Protein AF-A0A7D9JRB6-F1 (afdb_monomer)

Organism: Paramuricea clavata (NCBI:txid317549)

Secondary structure (DSSP, 8-state):
-HHHHHHHHHHHHHHHHHHHHHHHHHHHHHHTTT---HHHHHHHHHHHHHHHHHHHHHHHHHHHHHTTS-GGGHHHHHHHHHHHHHHHHHHHHHHHHHHHHHHHHH---------------------------------------------------PPPP---PPP---------------

pLDDT: mean 72.24, std 26.67, range [31.89, 98.62]

Structure (mmCIF, N/CA/C/O backbone):
data_AF-A0A7D9JRB6-F1
#
_entry.id   AF-A0A7D9JRB6-F1
#
loop_
_atom_site.group_PDB
_atom_site.id
_atom_site.type_symbol
_atom_site.label_atom_id
_atom_site.label_alt_id
_atom_site.label_comp_id
_atom_site.label_asym_id
_atom_site.label_entity_id
_atom_site.label_seq_id
_atom_site.pdbx_PDB_ins_code
_atom_site.Cartn_x
_atom_site.Cartn_y
_atom_site.Cartn_z
_atom_site.occupancy
_atom_site.B_iso_or_equiv
_atom_site.auth_seq_id
_atom_site.auth_comp_id
_atom_site.auth_asym_id
_atom_site.auth_atom_id
_atom_site.pdbx_PDB_model_num
ATOM 1 N N . MET A 1 1 ? -11.959 -8.918 23.106 1.00 62.53 1 MET A N 1
ATOM 2 C CA . MET A 1 1 ? -11.989 -7.985 21.954 1.00 62.53 1 MET A CA 1
ATOM 3 C C . MET A 1 1 ? -10.651 -7.276 21.785 1.00 62.53 1 MET A C 1
ATOM 5 O O . MET A 1 1 ? -10.176 -7.204 20.659 1.00 62.53 1 MET A O 1
ATOM 9 N N . THR A 1 2 ? -10.006 -6.848 22.877 1.00 77.69 2 THR A N 1
ATOM 10 C CA . THR A 1 2 ? -8.679 -6.203 22.881 1.00 77.69 2 THR A CA 1
ATOM 11 C C . THR A 1 2 ? -7.616 -6.998 22.117 1.00 77.69 2 THR A C 1
ATOM 13 O O . THR A 1 2 ? -7.030 -6.463 21.184 1.00 77.69 2 THR A O 1
ATOM 16 N N . ASP A 1 3 ? -7.475 -8.301 22.377 1.00 89.25 3 ASP A N 1
ATOM 17 C CA . ASP A 1 3 ? -6.474 -9.146 21.702 1.00 89.25 3 ASP A CA 1
ATOM 18 C C . ASP A 1 3 ? -6.659 -9.211 20.175 1.00 89.25 3 ASP A C 1
ATOM 20 O O . ASP A 1 3 ? -5.695 -9.264 19.410 1.00 89.25 3 ASP A O 1
ATOM 24 N N . GLN A 1 4 ? -7.910 -9.190 19.701 1.00 94.25 4 GLN A N 1
ATOM 25 C CA . GLN A 1 4 ? -8.213 -9.209 18.269 1.00 94.25 4 GLN A CA 1
ATOM 26 C C . GLN A 1 4 ? -7.863 -7.869 17.614 1.00 94.25 4 GLN A C 1
ATOM 28 O O . GLN A 1 4 ? -7.281 -7.856 16.526 1.00 94.25 4 GLN A O 1
ATOM 33 N N . LEU A 1 5 ? -8.200 -6.758 18.276 1.00 96.19 5 LEU A N 1
ATOM 34 C CA . LEU A 1 5 ? -7.850 -5.412 17.831 1.00 96.19 5 LEU A CA 1
ATOM 35 C C . LEU A 1 5 ? -6.327 -5.232 17.796 1.00 96.19 5 LEU A C 1
ATOM 37 O O . LEU A 1 5 ? -5.783 -4.801 16.781 1.00 96.19 5 LEU A O 1
ATOM 41 N N . GLU A 1 6 ? -5.625 -5.634 18.854 1.00 97.12 6 GLU A N 1
ATOM 42 C CA . GLU A 1 6 ? -4.164 -5.577 18.925 1.00 97.12 6 GLU A CA 1
ATOM 43 C C . GLU A 1 6 ? -3.508 -6.406 17.823 1.00 97.12 6 GLU A C 1
ATOM 45 O O . GLU A 1 6 ? -2.615 -5.916 17.127 1.00 97.12 6 GLU A O 1
ATOM 50 N N . ARG A 1 7 ? -3.994 -7.629 17.579 1.00 97.75 7 ARG A N 1
ATOM 51 C CA . ARG A 1 7 ? -3.484 -8.482 16.498 1.00 97.75 7 ARG A CA 1
ATOM 52 C C . ARG A 1 7 ? -3.688 -7.855 15.119 1.00 97.75 7 ARG A C 1
ATOM 54 O O . ARG A 1 7 ? -2.789 -7.937 14.277 1.00 97.75 7 ARG A O 1
ATOM 61 N N . LYS A 1 8 ? -4.832 -7.207 14.877 1.00 97.88 8 LYS A N 1
ATOM 62 C CA . LYS A 1 8 ? -5.095 -6.464 13.632 1.00 97.88 8 LYS A CA 1
ATOM 63 C C . LYS A 1 8 ? -4.169 -5.256 13.506 1.00 97.88 8 LYS A C 1
ATOM 65 O O . LYS A 1 8 ? -3.489 -5.136 12.488 1.00 97.88 8 LYS A O 1
ATOM 70 N N . LYS A 1 9 ? -4.034 -4.429 14.553 1.00 97.62 9 LYS A N 1
ATOM 71 C CA . LYS A 1 9 ? -3.100 -3.286 14.574 1.00 97.62 9 LYS A CA 1
ATOM 72 C C . LYS A 1 9 ? -1.657 -3.743 14.321 1.00 97.62 9 LYS A C 1
ATOM 74 O O . LYS A 1 9 ? -0.953 -3.117 13.528 1.00 97.62 9 LYS A O 1
ATOM 79 N N . ALA A 1 10 ? -1.222 -4.849 14.924 1.00 98.00 10 ALA A N 1
ATOM 80 C CA . ALA A 1 10 ? 0.106 -5.424 14.715 1.00 98.00 10 ALA A CA 1
ATOM 81 C C . ALA A 1 10 ? 0.308 -5.915 13.271 1.00 98.00 10 ALA A C 1
ATOM 83 O O . ALA A 1 10 ? 1.300 -5.566 12.630 1.00 98.00 10 ALA A O 1
ATOM 84 N N . THR A 1 11 ? -0.655 -6.663 12.727 1.00 97.94 11 THR A N 1
ATOM 85 C CA . THR A 1 11 ? -0.585 -7.176 11.347 1.00 97.94 11 THR A CA 1
ATOM 86 C C . THR A 1 11 ? -0.577 -6.033 10.335 1.00 97.94 11 THR A C 1
ATOM 88 O O . THR A 1 11 ? 0.228 -6.028 9.400 1.00 97.94 11 THR A O 1
ATOM 91 N N . ARG A 1 12 ? -1.409 -5.011 10.557 1.00 98.06 12 ARG A N 1
ATOM 92 C CA . ARG A 1 12 ? -1.401 -3.780 9.772 1.00 98.06 12 ARG A CA 1
ATOM 93 C C . ARG A 1 12 ? -0.029 -3.114 9.802 1.00 98.06 12 ARG A C 1
ATOM 95 O O . ARG A 1 12 ? 0.529 -2.856 8.742 1.00 98.06 12 ARG A O 1
ATOM 102 N N . ARG A 1 13 ? 0.551 -2.881 10.987 1.00 98.12 13 ARG A N 1
ATOM 103 C CA . ARG A 1 13 ? 1.893 -2.279 11.134 1.00 98.12 13 ARG A CA 1
ATOM 104 C C . ARG A 1 13 ? 2.959 -3.056 10.355 1.00 98.12 13 ARG A C 1
ATOM 106 O O . ARG A 1 13 ? 3.776 -2.437 9.681 1.00 98.12 13 ARG A O 1
ATOM 113 N N . GLY A 1 14 ? 2.912 -4.390 10.385 1.00 98.31 14 GLY A N 1
ATOM 114 C CA . GLY A 1 14 ? 3.803 -5.239 9.590 1.00 98.31 14 GLY A CA 1
ATOM 115 C C . GLY A 1 14 ? 3.676 -4.991 8.083 1.00 98.31 14 GLY A C 1
ATOM 116 O O . GLY A 1 14 ? 4.680 -4.771 7.408 1.00 98.31 14 GLY A O 1
ATOM 117 N N . ASN A 1 15 ? 2.449 -4.941 7.558 1.00 98.38 15 ASN A N 1
ATOM 118 C CA . ASN A 1 15 ? 2.212 -4.637 6.142 1.00 98.38 15 ASN A CA 1
ATOM 119 C C . ASN A 1 15 ? 2.637 -3.206 5.776 1.00 98.38 15 ASN A C 1
ATOM 121 O O . ASN A 1 15 ? 3.264 -3.006 4.738 1.00 98.38 15 ASN A O 1
ATOM 125 N N . ARG A 1 16 ? 2.394 -2.222 6.652 1.00 98.31 16 ARG A N 1
ATOM 126 C CA . ARG A 1 16 ? 2.875 -0.841 6.467 1.00 98.31 16 ARG A CA 1
ATOM 127 C C . ARG A 1 16 ? 4.400 -0.781 6.369 1.00 98.31 16 ARG A C 1
ATOM 129 O O . ARG A 1 16 ? 4.926 -0.094 5.502 1.00 98.31 16 ARG A O 1
ATOM 136 N N . ALA A 1 17 ? 5.117 -1.541 7.196 1.00 98.44 17 ALA A N 1
ATOM 137 C CA . ALA A 1 17 ? 6.575 -1.616 7.120 1.00 98.44 17 ALA A CA 1
ATOM 138 C C . ALA A 1 17 ? 7.063 -2.203 5.784 1.00 98.44 17 ALA A C 1
ATOM 140 O O . ALA A 1 17 ? 8.048 -1.723 5.226 1.00 98.44 17 ALA A O 1
ATOM 141 N N . VAL A 1 18 ? 6.369 -3.212 5.248 1.00 98.44 18 VAL A N 1
ATOM 142 C CA . VAL A 1 18 ? 6.666 -3.777 3.922 1.00 98.44 18 VAL A CA 1
ATOM 143 C C . VAL A 1 18 ? 6.416 -2.748 2.814 1.00 98.44 18 VAL A C 1
ATOM 145 O O . VAL A 1 18 ? 7.288 -2.546 1.974 1.00 98.44 18 VAL A O 1
ATOM 148 N N . ILE A 1 19 ? 5.287 -2.035 2.858 1.00 98.56 19 ILE A N 1
ATOM 149 C CA . ILE A 1 19 ? 4.979 -0.941 1.922 1.00 98.56 19 ILE A CA 1
ATOM 150 C C . ILE A 1 19 ? 6.071 0.131 1.942 1.00 98.56 19 ILE A C 1
ATOM 152 O O . ILE A 1 19 ? 6.507 0.578 0.883 1.00 98.56 19 ILE A O 1
ATOM 156 N N . THR A 1 20 ? 6.541 0.532 3.127 1.00 98.38 20 THR A N 1
ATOM 157 C CA . THR A 1 20 ? 7.633 1.507 3.256 1.00 98.38 20 THR A CA 1
ATOM 158 C C . THR A 1 20 ? 8.907 1.012 2.575 1.00 98.38 20 THR A C 1
ATOM 160 O O . THR A 1 20 ? 9.554 1.789 1.878 1.00 98.38 20 THR A O 1
ATOM 163 N N . LYS A 1 21 ? 9.248 -0.278 2.709 1.00 98.56 21 LYS A N 1
ATOM 164 C CA . LYS A 1 21 ? 10.410 -0.863 2.019 1.00 98.56 21 LYS A CA 1
ATOM 165 C C . LYS A 1 21 ? 10.262 -0.778 0.501 1.00 98.56 21 LYS A C 1
ATOM 167 O O . LYS A 1 21 ? 11.152 -0.242 -0.146 1.00 98.56 21 LYS A O 1
ATOM 172 N N . TYR A 1 22 ? 9.129 -1.220 -0.048 1.00 98.62 22 TYR A N 1
ATOM 173 C CA . TYR A 1 22 ? 8.870 -1.141 -1.492 1.00 98.62 22 TYR A CA 1
ATOM 174 C C . TYR A 1 22 ? 8.844 0.301 -2.005 1.00 98.62 22 TYR A C 1
ATOM 176 O O . TYR A 1 22 ? 9.350 0.588 -3.083 1.00 98.62 22 TYR A O 1
ATOM 184 N N . SER A 1 23 ? 8.298 1.223 -1.210 1.00 98.31 23 SER A N 1
ATOM 185 C CA . SER A 1 23 ? 8.258 2.648 -1.541 1.00 98.31 23 SER A CA 1
ATOM 186 C C . SER A 1 23 ? 9.655 3.257 -1.617 1.00 98.31 23 SER A C 1
ATOM 188 O O . SER A 1 23 ? 9.922 4.063 -2.503 1.00 98.31 23 SER A O 1
ATOM 190 N N . ASN A 1 24 ? 10.539 2.898 -0.684 1.00 98.06 24 ASN A N 1
ATOM 191 C CA . ASN A 1 24 ? 11.915 3.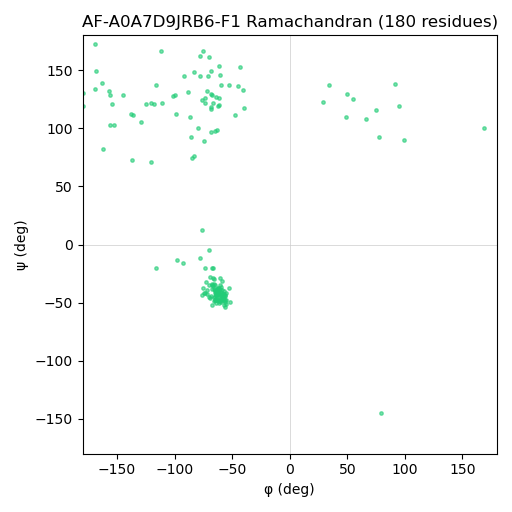387 -0.671 1.00 98.06 24 ASN A CA 1
ATOM 192 C C . ASN A 1 24 ? 12.716 2.788 -1.824 1.00 98.06 24 ASN A C 1
ATOM 194 O O . ASN A 1 24 ? 13.354 3.537 -2.552 1.00 98.06 24 ASN A O 1
ATOM 198 N N . GLU A 1 25 ? 12.588 1.481 -2.053 1.00 97.56 25 GLU A N 1
ATOM 199 C CA . GLU A 1 25 ? 13.226 0.807 -3.183 1.00 97.56 25 GLU A CA 1
ATOM 200 C C . GLU A 1 25 ? 12.807 1.446 -4.516 1.00 97.56 25 GLU A C 1
ATOM 202 O O . GLU A 1 25 ? 13.655 1.817 -5.319 1.00 97.56 25 GLU A O 1
ATOM 207 N N . ALA A 1 26 ? 11.508 1.683 -4.727 1.00 96.94 26 ALA A N 1
ATOM 208 C CA . ALA A 1 26 ? 11.027 2.349 -5.936 1.00 96.94 26 ALA A CA 1
ATOM 209 C C . ALA A 1 26 ? 11.626 3.755 -6.102 1.00 96.94 26 ALA A C 1
ATOM 211 O O . ALA A 1 26 ? 12.045 4.120 -7.197 1.00 96.94 26 ALA A O 1
ATOM 212 N N . LYS A 1 27 ? 11.700 4.543 -5.022 1.00 96.31 27 LYS A N 1
ATOM 213 C CA . LYS A 1 27 ? 12.306 5.884 -5.056 1.00 96.31 27 LYS A CA 1
ATOM 214 C C . LYS A 1 27 ? 13.800 5.839 -5.372 1.00 96.31 27 LYS A C 1
ATOM 216 O O . LYS A 1 27 ? 14.268 6.687 -6.124 1.00 96.31 27 LYS A O 1
ATOM 221 N N . GLU A 1 28 ? 14.531 4.876 -4.820 1.00 95.44 28 GLU A N 1
ATOM 222 C CA . GLU A 1 28 ? 15.957 4.673 -5.099 1.00 95.44 28 GLU A CA 1
ATOM 223 C C . GLU A 1 28 ? 16.185 4.325 -6.573 1.00 95.44 28 GLU A C 1
ATOM 225 O O . GLU A 1 28 ? 17.033 4.929 -7.223 1.00 95.44 28 GLU A O 1
ATOM 230 N N . LEU A 1 29 ? 15.374 3.423 -7.132 1.00 94.50 29 LEU A N 1
ATOM 231 C CA . LEU A 1 29 ? 15.453 3.061 -8.549 1.00 94.50 29 LEU A CA 1
ATOM 232 C C . LEU A 1 29 ? 15.107 4.242 -9.467 1.00 94.50 29 LEU A C 1
ATOM 234 O O . LEU A 1 29 ? 15.784 4.461 -10.468 1.00 94.50 29 LEU A O 1
ATOM 238 N N . LEU A 1 30 ? 14.099 5.041 -9.106 1.00 93.19 30 LEU A N 1
ATOM 239 C CA . LEU A 1 30 ? 13.710 6.244 -9.852 1.00 93.19 30 LEU A CA 1
ATOM 240 C C . LEU A 1 30 ? 14.754 7.368 -9.763 1.00 93.19 30 LEU A C 1
ATOM 242 O O . LEU A 1 30 ? 14.865 8.177 -10.685 1.00 93.19 30 LEU A O 1
ATOM 246 N N . ALA A 1 31 ? 15.535 7.428 -8.681 1.00 90.69 31 ALA A N 1
ATOM 247 C CA . ALA A 1 31 ? 16.590 8.426 -8.512 1.00 90.69 31 ALA A CA 1
ATOM 248 C C . ALA A 1 31 ? 17.758 8.237 -9.497 1.00 90.69 31 ALA A C 1
ATOM 250 O O . ALA A 1 31 ? 18.482 9.196 -9.766 1.00 90.69 31 ALA A O 1
ATOM 251 N N . ASN A 1 32 ? 17.911 7.041 -10.080 1.00 79.88 32 ASN A N 1
ATOM 252 C CA . ASN A 1 32 ? 18.980 6.720 -11.033 1.00 79.88 32 ASN A CA 1
ATOM 253 C C . ASN A 1 32 ? 18.826 7.417 -12.407 1.00 79.88 32 ASN A C 1
ATOM 255 O O . ASN A 1 32 ? 19.739 7.360 -13.231 1.00 79.88 32 ASN A O 1
ATOM 259 N N . GLY A 1 33 ? 17.731 8.150 -12.641 1.00 68.88 33 GLY A N 1
ATOM 260 C CA . GLY A 1 33 ? 17.610 9.095 -13.752 1.00 68.88 33 GLY A CA 1
ATOM 261 C C . GLY A 1 33 ? 17.309 8.462 -15.115 1.00 68.88 33 GLY A C 1
ATOM 262 O O . GLY A 1 33 ? 16.532 7.525 -15.225 1.00 68.88 33 GLY A O 1
ATOM 263 N N . GLU A 1 34 ? 17.857 9.045 -16.185 1.00 66.25 34 GLU A N 1
ATOM 264 C CA . GLU A 1 34 ? 17.429 8.815 -17.579 1.00 66.25 34 GLU A CA 1
ATOM 265 C C . GLU A 1 34 ? 17.923 7.492 -18.197 1.00 66.25 34 GLU A C 1
ATOM 267 O O . GLU A 1 34 ? 17.440 7.093 -19.253 1.00 66.25 34 GLU A O 1
ATOM 272 N N . ASN A 1 35 ? 18.864 6.792 -17.557 1.00 70.75 35 ASN A N 1
ATOM 273 C CA . ASN A 1 35 ? 19.485 5.587 -18.112 1.00 70.75 35 ASN A CA 1
ATOM 274 C C . ASN A 1 35 ? 19.249 4.383 -17.199 1.00 70.75 35 ASN A C 1
ATOM 276 O O . ASN A 1 35 ? 20.154 3.922 -16.504 1.00 70.75 35 ASN A O 1
ATOM 280 N N . ILE A 1 36 ? 17.998 3.926 -17.164 1.00 85.81 36 ILE A N 1
ATOM 281 C CA . ILE A 1 36 ? 17.608 2.765 -16.369 1.00 85.81 36 ILE A CA 1
ATOM 282 C C . ILE A 1 36 ? 17.524 1.532 -17.271 1.00 85.81 36 ILE A C 1
ATOM 284 O O . ILE A 1 36 ? 16.891 1.569 -18.328 1.00 85.81 36 ILE A O 1
ATOM 288 N N . ASP A 1 37 ? 18.195 0.453 -16.872 1.00 90.00 37 ASP A N 1
ATOM 289 C CA . ASP A 1 37 ? 18.194 -0.810 -17.606 1.00 90.00 37 ASP A CA 1
ATOM 290 C C . ASP A 1 37 ? 16.831 -1.520 -17.531 1.00 90.00 37 ASP A C 1
ATOM 292 O O . ASP A 1 37 ? 16.009 -1.248 -16.654 1.00 90.00 37 ASP A O 1
ATOM 296 N N . GLU A 1 38 ? 16.597 -2.457 -18.452 1.00 91.06 38 GLU A N 1
ATOM 297 C CA . GLU A 1 38 ? 15.321 -3.175 -18.567 1.00 91.06 38 GLU A CA 1
ATOM 298 C C . GLU A 1 38 ? 14.949 -3.951 -17.295 1.00 91.06 38 GLU A C 1
ATOM 300 O O . GLU A 1 38 ? 13.794 -3.947 -16.883 1.00 91.06 38 GLU A O 1
ATOM 305 N N . ASN A 1 39 ? 15.926 -4.542 -16.601 1.00 93.19 39 ASN A N 1
ATOM 306 C CA . ASN A 1 39 ? 15.659 -5.272 -15.363 1.00 93.19 39 ASN A CA 1
ATOM 307 C C . ASN A 1 39 ? 15.206 -4.322 -14.242 1.00 93.19 39 ASN A C 1
ATOM 309 O O . ASN A 1 39 ? 14.330 -4.665 -13.446 1.00 93.19 39 ASN A O 1
ATOM 313 N N . THR A 1 40 ? 15.731 -3.099 -14.196 1.00 93.31 40 THR A N 1
ATOM 314 C CA . THR A 1 40 ? 15.217 -2.088 -13.268 1.00 93.31 40 THR A CA 1
ATOM 315 C C . THR A 1 40 ? 13.790 -1.652 -13.618 1.00 93.31 40 THR A C 1
ATOM 317 O O . THR A 1 40 ? 12.980 -1.435 -12.714 1.00 93.31 40 THR A O 1
ATOM 320 N N . LYS A 1 41 ? 13.433 -1.568 -14.904 1.00 93.12 41 LYS A N 1
ATOM 321 C CA . LYS A 1 41 ? 12.049 -1.284 -15.327 1.00 93.12 41 LYS A CA 1
ATOM 322 C C . LYS A 1 41 ? 11.094 -2.399 -14.916 1.00 93.12 41 LYS A C 1
ATOM 324 O O . LYS A 1 41 ? 10.066 -2.126 -14.296 1.00 93.12 41 LYS A O 1
ATOM 329 N N . ASP A 1 42 ? 11.464 -3.651 -15.171 1.00 95.19 42 ASP A N 1
ATOM 330 C CA . ASP A 1 42 ? 10.704 -4.821 -14.722 1.00 95.19 42 ASP A CA 1
ATOM 331 C C . ASP A 1 42 ? 10.529 -4.811 -13.200 1.00 95.19 42 ASP A C 1
ATOM 333 O O . ASP A 1 42 ? 9.444 -5.086 -12.668 1.00 95.19 42 ASP A O 1
ATOM 337 N N . ARG A 1 43 ? 11.581 -4.413 -12.476 1.00 96.81 43 ARG A N 1
ATOM 338 C CA . ARG A 1 43 ? 11.525 -4.261 -11.026 1.00 96.81 43 ARG A CA 1
ATOM 339 C C . ARG A 1 43 ? 10.574 -3.147 -10.591 1.00 96.81 43 ARG A C 1
ATOM 341 O O . ARG A 1 43 ? 9.813 -3.358 -9.649 1.00 96.81 43 ARG A O 1
ATOM 348 N N . LEU A 1 44 ? 10.570 -1.998 -11.266 1.00 96.56 44 LEU A N 1
ATOM 349 C CA . LEU A 1 44 ? 9.644 -0.894 -10.995 1.00 96.56 44 LEU A CA 1
ATOM 350 C C . LEU A 1 44 ? 8.182 -1.288 -11.247 1.00 96.56 44 LEU A C 1
ATOM 352 O O . LEU A 1 44 ? 7.330 -0.976 -10.415 1.00 96.56 44 LEU A O 1
ATOM 356 N N . ASN A 1 45 ? 7.897 -2.019 -12.328 1.00 96.44 45 ASN A N 1
ATOM 357 C CA . ASN A 1 45 ? 6.567 -2.587 -12.585 1.00 96.44 45 ASN A CA 1
ATOM 358 C C . ASN A 1 45 ? 6.151 -3.554 -11.469 1.00 96.44 45 ASN A C 1
ATOM 360 O O . ASN A 1 45 ? 5.072 -3.428 -10.895 1.00 96.44 45 ASN A O 1
ATOM 364 N N . THR A 1 46 ? 7.053 -4.455 -11.076 1.00 98.12 46 THR A N 1
ATOM 365 C CA . THR A 1 46 ? 6.801 -5.387 -9.968 1.00 98.12 46 THR A CA 1
ATOM 366 C C . THR A 1 46 ? 6.501 -4.640 -8.663 1.00 98.12 46 THR A C 1
ATOM 368 O O . THR A 1 46 ? 5.572 -4.988 -7.937 1.00 98.12 46 THR A O 1
ATOM 371 N N . LEU A 1 47 ? 7.269 -3.592 -8.349 1.00 98.25 47 LEU A N 1
ATOM 372 C CA . LEU A 1 47 ? 7.057 -2.775 -7.153 1.00 98.25 47 LEU A CA 1
ATOM 373 C C . LEU A 1 47 ? 5.730 -2.015 -7.204 1.00 98.25 47 LEU A C 1
ATOM 375 O O . LEU A 1 47 ? 5.064 -1.910 -6.176 1.00 98.25 47 LEU A O 1
ATOM 379 N N . HIS A 1 48 ? 5.325 -1.516 -8.372 1.00 98.00 48 HIS A N 1
ATOM 380 C CA . HIS A 1 48 ? 4.029 -0.869 -8.556 1.00 98.00 48 HIS A CA 1
ATOM 381 C C . HIS A 1 48 ? 2.868 -1.799 -8.172 1.00 98.00 48 HIS A C 1
ATOM 383 O O . HIS A 1 48 ? 1.969 -1.388 -7.429 1.00 98.00 48 HIS A O 1
ATOM 389 N N . ASP A 1 49 ? 2.920 -3.053 -8.615 1.00 97.94 49 ASP A N 1
ATOM 390 C CA . ASP A 1 49 ? 1.871 -4.039 -8.350 1.00 97.94 49 ASP A CA 1
ATOM 391 C C . ASP A 1 49 ? 1.899 -4.527 -6.897 1.00 97.94 49 ASP A C 1
ATOM 393 O O . ASP A 1 49 ? 0.857 -4.596 -6.242 1.00 97.94 49 ASP A O 1
ATOM 397 N N . LEU A 1 50 ? 3.090 -4.772 -6.339 1.00 98.25 50 LEU A N 1
ATOM 398 C CA . LEU A 1 50 ? 3.253 -5.139 -4.927 1.00 98.25 50 LEU A CA 1
ATOM 399 C C . LEU A 1 50 ? 2.768 -4.035 -3.977 1.00 98.25 50 LEU A C 1
ATOM 401 O O . LEU A 1 50 ? 2.194 -4.330 -2.924 1.00 98.25 50 LEU A O 1
ATOM 405 N N . LEU A 1 51 ? 2.994 -2.765 -4.327 1.00 98.31 51 LEU A N 1
ATOM 406 C CA . LEU A 1 51 ? 2.480 -1.625 -3.570 1.00 98.31 51 LEU A CA 1
ATOM 407 C C . LEU A 1 51 ? 0.949 -1.607 -3.569 1.00 98.31 51 LEU A C 1
ATOM 409 O O . LEU A 1 51 ? 0.363 -1.379 -2.512 1.00 98.31 51 LEU A O 1
ATOM 413 N N . GLU A 1 52 ? 0.306 -1.880 -4.707 1.00 97.50 52 GLU A N 1
ATOM 414 C CA . GLU A 1 52 ? -1.155 -1.983 -4.784 1.00 97.50 52 GLU A CA 1
ATOM 415 C C . GLU A 1 52 ? -1.683 -3.153 -3.948 1.00 97.50 52 GLU A C 1
ATOM 417 O O . GLU A 1 52 ? -2.554 -2.957 -3.101 1.00 97.50 52 GLU A O 1
ATOM 422 N N . GLU A 1 53 ? -1.116 -4.351 -4.116 1.00 97.69 53 GLU A N 1
ATOM 423 C CA . GLU A 1 53 ? -1.538 -5.547 -3.379 1.00 97.69 53 GLU A CA 1
ATOM 424 C C . GLU A 1 53 ? -1.470 -5.315 -1.862 1.00 97.69 53 GLU A C 1
ATOM 426 O O . GLU A 1 53 ? -2.436 -5.558 -1.131 1.00 97.69 53 GLU A O 1
ATOM 431 N N . LYS A 1 54 ? -0.339 -4.798 -1.365 1.00 97.75 54 LYS A N 1
ATOM 432 C CA . LYS A 1 54 ? -0.176 -4.541 0.071 1.00 97.75 54 LYS A CA 1
ATOM 433 C C . LYS A 1 54 ? -1.038 -3.391 0.564 1.00 97.75 54 LYS A C 1
ATOM 435 O O . LYS A 1 54 ? -1.526 -3.470 1.693 1.00 97.75 54 LYS A O 1
ATOM 440 N N . LEU A 1 55 ? -1.258 -2.358 -0.247 1.00 98.06 55 LEU A N 1
ATOM 441 C CA . LEU A 1 55 ? -2.158 -1.267 0.113 1.00 98.06 55 LEU A CA 1
ATOM 442 C C . LEU A 1 55 ? -3.587 -1.780 0.321 1.00 98.06 55 LEU A C 1
ATOM 444 O O . LEU A 1 55 ? -4.214 -1.406 1.309 1.00 98.06 55 LEU A O 1
ATOM 448 N N . GLN A 1 56 ? -4.076 -2.683 -0.534 1.00 98.19 56 GLN A N 1
ATOM 449 C CA . GLN A 1 56 ? -5.401 -3.293 -0.367 1.00 98.19 56 GLN A CA 1
ATOM 450 C C . GLN A 1 56 ? -5.505 -4.117 0.923 1.00 98.19 56 GLN A C 1
ATOM 452 O O . GLN A 1 56 ? -6.493 -4.020 1.653 1.00 98.19 56 GLN A O 1
ATOM 457 N N . VAL A 1 57 ? -4.457 -4.874 1.268 1.00 98.12 57 VAL A N 1
ATOM 458 C CA . VAL A 1 57 ? -4.396 -5.599 2.549 1.00 98.12 57 VAL A CA 1
ATOM 459 C C . VAL A 1 57 ? -4.455 -4.637 3.739 1.00 98.12 57 VAL A C 1
ATOM 461 O O . VAL A 1 57 ? -5.159 -4.909 4.711 1.00 98.12 57 VAL A O 1
ATOM 464 N N . VAL A 1 58 ? -3.735 -3.513 3.681 1.00 98.25 58 VAL A N 1
ATOM 465 C CA . VAL A 1 58 ? -3.763 -2.504 4.749 1.00 98.25 58 VAL A CA 1
ATOM 466 C C . VAL A 1 58 ? -5.136 -1.846 4.861 1.00 98.25 58 VAL A C 1
ATOM 468 O O . VAL A 1 58 ? -5.648 -1.794 5.975 1.00 98.25 58 VAL A O 1
ATOM 471 N N . LYS A 1 59 ? -5.764 -1.454 3.744 1.00 98.25 59 LYS A N 1
ATOM 472 C CA . LYS A 1 59 ? -7.117 -0.867 3.728 1.00 98.25 59 LYS A CA 1
ATOM 473 C C . LYS A 1 59 ? -8.147 -1.776 4.389 1.00 98.25 59 LYS A C 1
ATOM 475 O O . LYS A 1 59 ? -8.915 -1.325 5.231 1.00 98.25 59 LYS A O 1
ATOM 480 N N . LYS A 1 60 ? -8.087 -3.079 4.102 1.00 98.38 60 LYS A N 1
ATOM 481 C CA . LYS A 1 60 ? -8.931 -4.068 4.780 1.00 98.38 60 LYS A CA 1
ATOM 482 C C . LYS A 1 60 ? -8.720 -4.061 6.298 1.00 98.38 60 LYS A C 1
ATOM 484 O O . LYS A 1 60 ? -9.683 -4.105 7.055 1.00 98.38 60 LYS A O 1
ATOM 489 N N . PHE A 1 61 ? -7.471 -4.015 6.766 1.00 98.38 61 PHE A N 1
ATOM 490 C CA . PHE A 1 61 ? -7.216 -3.917 8.205 1.00 98.38 61 PHE A CA 1
ATOM 491 C C . PHE A 1 61 ? -7.661 -2.580 8.795 1.00 98.38 61 PHE A C 1
ATOM 493 O O . PHE A 1 61 ? -8.098 -2.575 9.940 1.00 98.38 61 PHE A O 1
ATOM 500 N N . ASP A 1 62 ? -7.555 -1.477 8.054 1.00 98.12 62 ASP A N 1
ATOM 501 C CA . ASP A 1 62 ? -8.032 -0.166 8.495 1.00 98.12 62 ASP A CA 1
ATOM 502 C C . ASP A 1 62 ? -9.547 -0.202 8.738 1.00 98.12 62 ASP A C 1
ATOM 504 O O . ASP A 1 62 ? -9.990 0.131 9.835 1.00 98.12 62 ASP A O 1
ATOM 508 N N . GLU A 1 63 ? -10.330 -0.738 7.799 1.00 98.12 63 GLU A N 1
ATOM 509 C CA . GLU A 1 63 ? -11.777 -0.946 7.967 1.00 98.12 63 GLU A CA 1
ATOM 510 C C . GLU A 1 63 ? -12.099 -1.839 9.176 1.00 98.12 63 GLU A C 1
ATOM 512 O O . GLU A 1 63 ? -12.945 -1.507 10.007 1.00 98.12 63 GLU A O 1
ATOM 517 N N . GLU A 1 64 ? -11.396 -2.966 9.312 1.00 97.75 64 GLU A N 1
ATOM 518 C CA . GLU A 1 64 ? -11.588 -3.891 10.430 1.00 97.75 64 GLU A CA 1
ATOM 519 C C . GLU A 1 64 ? -11.197 -3.284 11.790 1.00 97.75 64 GLU A C 1
ATOM 521 O O . GLU A 1 64 ? -11.739 -3.689 12.818 1.00 97.75 64 GLU A O 1
ATOM 526 N N . ILE A 1 65 ? -10.236 -2.357 11.823 1.00 98.06 65 ILE A N 1
ATOM 527 C CA . ILE A 1 65 ? -9.819 -1.645 13.038 1.00 98.06 65 ILE A CA 1
ATOM 528 C C . ILE A 1 65 ? -10.847 -0.577 13.399 1.00 98.06 65 ILE A C 1
ATOM 530 O O . ILE A 1 65 ? -11.217 -0.500 14.568 1.00 98.06 65 ILE A O 1
ATOM 534 N N . LEU A 1 66 ? -11.354 0.181 12.423 1.00 97.88 66 LEU A N 1
ATOM 535 C CA . LEU A 1 66 ? -12.381 1.208 12.638 1.00 97.88 66 LEU A CA 1
ATOM 536 C C . LEU A 1 66 ? -13.687 0.632 13.203 1.00 97.88 66 LEU A C 1
ATOM 538 O O . LEU A 1 66 ? -14.385 1.304 13.954 1.00 97.88 66 LEU A O 1
ATOM 542 N N . GLN A 1 67 ? -14.000 -0.629 12.897 1.00 96.56 67 GLN A N 1
ATOM 543 C CA . GLN A 1 67 ? -15.153 -1.336 13.470 1.00 96.56 67 GLN A CA 1
ATOM 544 C C . GLN A 1 67 ? -14.963 -1.756 14.937 1.00 96.56 67 GLN A C 1
ATOM 546 O O . GLN A 1 67 ? -15.942 -2.065 15.614 1.00 96.56 67 GLN A O 1
ATOM 551 N N . LEU A 1 68 ? -13.719 -1.842 15.414 1.00 95.94 68 LEU A N 1
ATOM 552 C CA . LEU A 1 68 ? -13.373 -2.433 16.711 1.00 95.94 68 LEU A CA 1
ATOM 553 C C . LEU A 1 68 ? -12.765 -1.434 17.702 1.00 95.94 68 LEU A C 1
ATOM 555 O O . LEU A 1 68 ? -12.725 -1.735 18.896 1.00 95.94 68 LEU A O 1
ATOM 559 N N . CYS A 1 69 ? -12.234 -0.304 17.232 1.00 96.00 69 CYS A N 1
ATOM 560 C CA . CYS A 1 69 ? -11.608 0.695 18.090 1.00 96.00 69 CYS A CA 1
ATOM 561 C C . CYS A 1 69 ? -12.642 1.557 18.828 1.00 96.00 69 CYS A C 1
ATOM 563 O O . CYS A 1 69 ? -13.825 1.606 18.490 1.00 96.00 69 CYS A O 1
ATOM 565 N N . GLU A 1 70 ? -12.189 2.228 19.886 1.00 96.75 70 GLU A N 1
ATOM 566 C CA . GLU A 1 70 ? -13.026 3.174 20.618 1.00 96.75 70 GLU A CA 1
ATOM 567 C C . GLU A 1 70 ? -13.316 4.411 19.761 1.00 96.75 70 GLU A C 1
ATOM 569 O O . GLU A 1 70 ? -12.459 4.860 19.004 1.00 96.75 70 GLU A O 1
ATOM 574 N N . VAL A 1 71 ? -14.485 5.032 19.952 1.00 97.31 71 VAL A N 1
ATOM 575 C CA . VAL A 1 71 ? -14.912 6.217 19.180 1.00 97.31 71 VAL A CA 1
ATOM 576 C C . VAL A 1 71 ? -13.865 7.336 19.203 1.00 97.31 71 VAL A C 1
ATOM 578 O O . VAL A 1 71 ? -13.619 7.974 18.186 1.00 97.31 71 VAL A O 1
ATOM 581 N N . LYS A 1 72 ? -13.196 7.530 20.344 1.00 97.38 72 LYS A N 1
ATOM 582 C CA . LYS A 1 72 ? -12.139 8.538 20.513 1.00 97.38 72 LYS A CA 1
ATOM 583 C C . LYS A 1 72 ? -10.870 8.268 19.690 1.00 97.38 72 LYS A C 1
ATOM 585 O O . LYS A 1 72 ? -10.072 9.176 19.514 1.00 97.38 72 LYS A O 1
ATOM 590 N N . GLU A 1 73 ? -10.646 7.030 19.242 1.00 97.00 73 GLU A N 1
ATOM 591 C CA . GLU A 1 73 ? -9.481 6.649 18.431 1.00 97.00 73 GLU A CA 1
ATOM 592 C C . GLU A 1 73 ? -9.754 6.730 16.924 1.00 97.00 73 GLU A C 1
ATOM 594 O O . GLU A 1 73 ? -8.801 6.707 16.149 1.00 97.00 73 GLU A O 1
ATOM 599 N N . ILE A 1 74 ? -11.022 6.808 16.499 1.00 97.69 74 ILE A N 1
ATOM 600 C CA . ILE A 1 74 ? -11.423 6.733 15.084 1.00 97.69 74 ILE A CA 1
ATOM 601 C C . ILE A 1 74 ? -10.7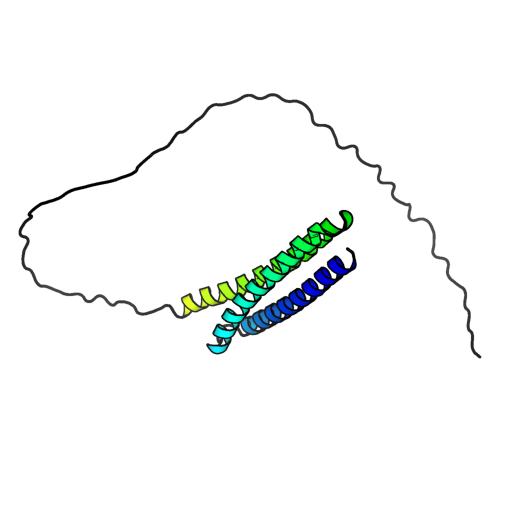22 7.800 14.239 1.00 97.69 74 ILE A C 1
ATOM 603 O O . ILE A 1 74 ? -10.162 7.465 13.200 1.00 97.69 74 ILE A O 1
ATOM 607 N N . GLU A 1 75 ? -10.719 9.054 14.693 1.00 98.38 75 GLU A N 1
ATOM 608 C CA . GLU A 1 75 ? -10.084 10.176 13.986 1.00 98.38 75 GLU A CA 1
ATOM 609 C C . GLU A 1 75 ? -8.601 9.893 13.716 1.00 98.38 75 GLU A C 1
ATOM 611 O O . GLU A 1 75 ? -8.170 9.853 12.566 1.00 98.38 75 GLU A O 1
ATOM 616 N N . ASN A 1 76 ? -7.847 9.551 14.763 1.00 97.94 76 ASN A N 1
ATOM 617 C CA . ASN A 1 76 ? -6.435 9.203 14.638 1.00 97.94 76 ASN A CA 1
ATOM 618 C C . ASN A 1 76 ? -6.216 7.962 13.747 1.00 97.94 76 ASN A C 1
ATOM 620 O O . ASN A 1 76 ? -5.260 7.903 12.979 1.00 97.94 76 ASN A O 1
ATOM 624 N N . GLU A 1 77 ? -7.076 6.943 13.821 1.00 98.00 77 GLU A N 1
ATOM 625 C CA . GLU A 1 77 ? -6.951 5.769 12.948 1.00 98.00 77 GLU A CA 1
ATOM 626 C C . GLU A 1 77 ? -7.194 6.108 11.466 1.00 98.00 77 GLU A C 1
ATOM 628 O O . GLU A 1 77 ? -6.520 5.533 10.605 1.00 98.00 77 GLU A O 1
ATOM 633 N N . ILE A 1 78 ? -8.083 7.059 11.156 1.00 98.31 78 ILE A N 1
ATOM 634 C CA . ILE A 1 78 ? -8.301 7.570 9.794 1.00 98.31 78 ILE A CA 1
ATOM 635 C C . ILE A 1 78 ? -7.069 8.340 9.313 1.00 98.31 78 ILE A C 1
ATOM 637 O O . ILE A 1 78 ? -6.520 7.989 8.269 1.00 98.31 78 ILE A O 1
ATOM 641 N N . GLU A 1 79 ? -6.576 9.306 10.091 1.00 98.31 79 GLU A N 1
ATOM 642 C CA . GLU A 1 79 ? -5.423 10.137 9.714 1.00 98.31 79 GLU A CA 1
ATOM 643 C C . GLU A 1 79 ? -4.193 9.290 9.363 1.00 98.31 79 GLU A C 1
ATOM 645 O O . GLU A 1 79 ? -3.583 9.451 8.303 1.00 98.31 79 GLU A O 1
ATOM 650 N N . VAL A 1 80 ? -3.858 8.310 10.210 1.00 96.00 80 VAL A N 1
ATOM 651 C CA . VAL A 1 80 ? -2.698 7.438 9.969 1.00 96.00 80 VAL A CA 1
ATOM 652 C C . VAL A 1 80 ? -2.916 6.549 8.728 1.00 96.00 80 VAL A C 1
ATOM 654 O O . VAL A 1 80 ? -1.958 6.145 8.061 1.00 96.00 80 VAL A O 1
ATOM 657 N N . SER A 1 81 ? -4.164 6.209 8.399 1.00 97.31 81 SER A N 1
ATOM 658 C CA . SER A 1 81 ? -4.495 5.433 7.195 1.00 97.31 81 SER A CA 1
ATOM 659 C C . SER A 1 81 ? -4.375 6.281 5.924 1.00 97.31 81 SER A C 1
ATOM 661 O O . SER A 1 81 ? -3.795 5.832 4.930 1.00 97.31 81 SER A O 1
ATOM 663 N N . GLU A 1 82 ? -4.837 7.531 5.967 1.00 97.81 82 GLU A N 1
ATOM 664 C CA . GLU A 1 82 ? -4.736 8.488 4.860 1.00 97.81 82 GLU A CA 1
ATOM 665 C C . GLU A 1 82 ? -3.289 8.914 4.575 1.00 97.81 82 GLU A C 1
ATOM 667 O O . GLU A 1 82 ? -2.886 8.995 3.407 1.00 97.81 82 GLU A O 1
ATOM 672 N N . GLU A 1 83 ? -2.470 9.103 5.614 1.00 97.25 83 GLU A N 1
ATOM 673 C CA . GLU A 1 83 ? -1.044 9.419 5.471 1.00 97.25 83 GLU A CA 1
ATOM 674 C C . GLU A 1 83 ? -0.309 8.332 4.670 1.00 97.25 83 GLU A C 1
ATOM 676 O O . GLU A 1 83 ? 0.479 8.615 3.762 1.00 97.25 83 GLU A O 1
ATOM 681 N N . LEU A 1 84 ? -0.577 7.058 4.966 1.00 97.06 84 LEU A N 1
ATOM 682 C CA . LEU A 1 84 ? 0.030 5.968 4.213 1.00 97.06 84 LEU A CA 1
ATOM 683 C C . LEU A 1 84 ? -0.517 5.907 2.783 1.00 97.06 84 LEU A C 1
ATOM 685 O O . LEU A 1 84 ? 0.261 5.749 1.841 1.00 97.06 84 LEU A O 1
ATOM 689 N N . ASN A 1 85 ? -1.838 6.010 2.616 1.00 97.56 85 ASN A N 1
ATOM 690 C CA . ASN A 1 85 ? -2.483 5.908 1.309 1.00 97.56 85 ASN A CA 1
ATOM 691 C C . ASN A 1 85 ? -1.964 6.988 0.347 1.00 97.56 85 ASN A C 1
ATOM 693 O O . ASN A 1 85 ? -1.571 6.667 -0.773 1.00 97.56 85 ASN A O 1
ATOM 697 N N . SER A 1 86 ? -1.880 8.241 0.802 1.00 97.75 86 SER A N 1
ATOM 698 C CA . SER A 1 86 ? -1.303 9.345 0.022 1.00 97.75 86 SER A CA 1
ATOM 699 C C . SER A 1 86 ? 0.146 9.060 -0.385 1.00 97.75 86 SER A C 1
ATOM 701 O O . SER A 1 86 ? 0.476 9.125 -1.570 1.00 97.75 86 SER A O 1
ATOM 703 N N . ARG A 1 87 ? 0.991 8.615 0.555 1.00 97.25 87 ARG A N 1
ATOM 704 C CA . ARG A 1 87 ? 2.391 8.257 0.276 1.00 97.25 87 ARG A CA 1
ATOM 705 C C . ARG A 1 87 ? 2.529 7.163 -0.786 1.00 97.25 87 ARG A C 1
ATOM 707 O O . ARG A 1 87 ? 3.405 7.263 -1.644 1.00 97.25 87 ARG A O 1
ATOM 714 N N . VAL A 1 88 ? 1.703 6.118 -0.732 1.00 97.94 88 VAL A N 1
ATOM 715 C CA . VAL A 1 88 ? 1.747 5.025 -1.719 1.00 97.94 88 VAL A CA 1
ATOM 716 C C . VAL A 1 88 ? 1.284 5.508 -3.088 1.00 97.94 88 VAL A C 1
ATOM 718 O O . VAL A 1 88 ? 1.938 5.215 -4.090 1.00 97.94 88 VAL A O 1
ATOM 721 N N . LEU A 1 89 ? 0.195 6.280 -3.141 1.00 97.88 89 LEU A N 1
ATOM 722 C CA . LEU A 1 89 ? -0.312 6.846 -4.390 1.00 97.88 89 LEU A CA 1
ATOM 723 C C . LEU A 1 89 ? 0.716 7.761 -5.060 1.00 97.88 89 LEU A C 1
ATOM 725 O O . LEU A 1 89 ? 0.869 7.707 -6.280 1.00 97.88 89 LEU A O 1
ATOM 729 N N . ASP A 1 90 ? 1.464 8.545 -4.285 1.00 98.12 90 ASP A N 1
ATOM 730 C CA . ASP A 1 90 ? 2.536 9.386 -4.814 1.00 98.12 90 ASP A CA 1
ATOM 731 C C . ASP A 1 90 ? 3.667 8.567 -5.436 1.00 98.12 90 ASP A C 1
ATOM 733 O O . ASP A 1 90 ? 4.130 8.896 -6.529 1.00 98.12 90 ASP A O 1
ATOM 737 N N . VAL A 1 91 ? 4.091 7.476 -4.792 1.00 98.12 91 VAL A N 1
ATOM 738 C CA . VAL A 1 91 ? 5.117 6.584 -5.357 1.00 98.12 91 VAL A CA 1
ATOM 739 C C . VAL A 1 91 ? 4.614 5.922 -6.635 1.00 98.12 91 VAL A C 1
ATOM 741 O O . VAL A 1 91 ? 5.293 5.974 -7.658 1.00 98.12 91 VAL A O 1
ATOM 744 N N . LYS A 1 92 ? 3.398 5.367 -6.628 1.00 97.94 92 LYS A N 1
ATOM 745 C CA . LYS A 1 92 ? 2.806 4.759 -7.829 1.00 97.94 92 LYS A CA 1
ATOM 746 C C . LYS A 1 92 ? 2.679 5.761 -8.976 1.00 97.94 92 LYS A C 1
ATOM 748 O O . LYS A 1 92 ? 2.949 5.418 -10.128 1.00 97.94 92 LYS A O 1
ATOM 753 N N . ARG A 1 93 ? 2.322 7.012 -8.668 1.00 97.06 93 ARG A N 1
ATOM 754 C CA . ARG A 1 93 ? 2.269 8.107 -9.645 1.00 97.06 93 ARG A CA 1
ATOM 755 C C . ARG A 1 93 ? 3.648 8.400 -10.230 1.00 97.06 93 ARG A C 1
ATOM 757 O O . ARG A 1 93 ? 3.742 8.601 -11.436 1.00 97.06 93 ARG A O 1
ATOM 764 N N . GLN A 1 94 ? 4.702 8.413 -9.415 1.00 96.06 94 GLN A N 1
ATOM 765 C CA . GLN A 1 94 ? 6.074 8.608 -9.896 1.00 96.06 94 GLN A CA 1
ATOM 766 C C . GLN A 1 94 ? 6.508 7.477 -10.834 1.00 96.06 94 GLN A C 1
ATOM 768 O O . GLN A 1 94 ? 7.015 7.764 -11.916 1.00 96.06 94 GLN A O 1
ATOM 773 N N . ILE A 1 95 ? 6.221 6.219 -10.481 1.00 95.25 95 ILE 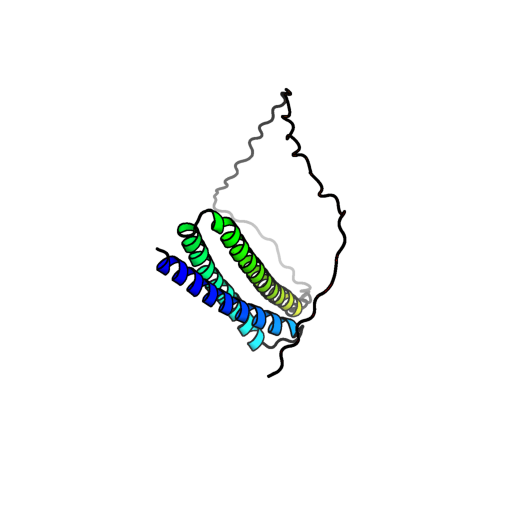A N 1
ATOM 774 C CA . ILE A 1 95 ? 6.489 5.057 -11.345 1.00 95.25 95 ILE A CA 1
ATOM 775 C C . ILE A 1 95 ? 5.719 5.177 -12.671 1.00 95.25 95 ILE A C 1
ATOM 777 O O . ILE A 1 95 ? 6.294 5.065 -13.750 1.00 95.25 95 ILE A O 1
ATOM 781 N N . SER A 1 96 ? 4.422 5.487 -12.613 1.00 94.94 96 SER A N 1
ATOM 782 C CA . SER A 1 96 ? 3.586 5.637 -13.814 1.00 94.94 96 SER A CA 1
ATOM 783 C C . SER A 1 96 ? 4.062 6.780 -14.714 1.00 94.94 96 SER A C 1
ATOM 785 O O . SER A 1 96 ? 4.060 6.668 -15.940 1.00 94.94 96 SER A O 1
ATOM 787 N N . LYS A 1 97 ? 4.489 7.894 -14.107 1.00 93.38 97 LYS A N 1
ATOM 788 C CA . LYS A 1 97 ? 5.047 9.044 -14.821 1.00 93.38 97 LYS A CA 1
ATOM 789 C C . LYS A 1 97 ? 6.350 8.670 -15.525 1.00 93.38 97 LYS A C 1
ATOM 791 O O . LYS A 1 97 ? 6.515 9.044 -16.683 1.00 93.38 97 LYS A O 1
ATOM 796 N N . PHE A 1 98 ? 7.222 7.914 -14.860 1.00 91.31 98 PHE A N 1
ATOM 797 C CA . PHE A 1 98 ? 8.461 7.415 -15.448 1.00 91.31 98 PHE A CA 1
ATOM 798 C C . PHE A 1 98 ? 8.190 6.629 -16.741 1.00 91.31 98 PHE A C 1
ATOM 800 O O . PHE A 1 98 ? 8.704 7.004 -17.794 1.00 91.31 98 PHE A O 1
ATOM 807 N N . PHE A 1 99 ? 7.282 5.649 -16.714 1.00 89.12 99 PHE A N 1
ATOM 808 C CA . PHE A 1 99 ? 6.930 4.876 -17.915 1.00 89.12 99 PHE A CA 1
ATOM 809 C C . PHE A 1 99 ? 6.263 5.717 -19.015 1.00 89.12 99 PHE A C 1
ATOM 811 O O . PHE A 1 99 ? 6.498 5.501 -20.205 1.00 89.12 99 PHE A O 1
ATOM 818 N N . CYS A 1 100 ? 5.455 6.718 -18.649 1.00 86.38 100 CYS A N 1
ATOM 819 C CA . CYS A 1 100 ? 4.890 7.656 -19.625 1.00 86.38 100 CYS A CA 1
ATOM 820 C C . CYS A 1 100 ? 5.973 8.476 -20.344 1.00 86.38 100 CYS A C 1
ATOM 822 O O . CYS A 1 100 ? 5.875 8.718 -21.549 1.00 86.38 100 CYS A O 1
ATOM 824 N N . GLU A 1 101 ? 6.982 8.946 -19.610 1.00 86.12 101 GLU A N 1
ATOM 825 C CA . GLU A 1 101 ? 8.084 9.736 -20.163 1.00 86.12 101 GLU A CA 1
ATOM 826 C C . GLU A 1 101 ? 9.031 8.881 -21.003 1.00 86.12 101 GLU A C 1
ATOM 828 O O . GLU A 1 101 ? 9.459 9.315 -22.073 1.00 86.12 101 GLU A O 1
ATOM 833 N N . GLU A 1 102 ? 9.304 7.656 -20.567 1.00 79.94 102 GLU A N 1
ATOM 834 C CA . GLU A 1 102 ? 10.124 6.696 -21.295 1.00 79.94 102 GLU A CA 1
ATOM 835 C C . GLU A 1 102 ? 9.527 6.373 -22.675 1.00 79.94 102 GLU A C 1
ATOM 837 O O . GLU A 1 102 ? 10.193 6.537 -23.703 1.00 79.94 102 GLU A O 1
ATOM 842 N N . ASN A 1 103 ? 8.233 6.041 -22.725 1.00 75.81 103 ASN A N 1
ATOM 843 C CA . ASN A 1 103 ? 7.527 5.758 -23.977 1.00 75.81 103 ASN A CA 1
ATOM 844 C C . ASN A 1 103 ? 7.565 6.941 -24.960 1.00 75.81 103 ASN A C 1
ATOM 846 O O . ASN A 1 103 ? 7.620 6.744 -26.174 1.00 75.81 103 ASN A O 1
ATOM 850 N N . ARG A 1 104 ? 7.593 8.186 -24.465 1.00 77.38 104 ARG A N 1
ATOM 851 C CA . ARG A 1 104 ? 7.749 9.379 -25.317 1.00 77.38 104 ARG A CA 1
ATOM 852 C C . ARG A 1 104 ? 9.162 9.544 -25.876 1.00 77.38 104 ARG A C 1
ATOM 854 O O . ARG A 1 104 ? 9.301 10.086 -26.973 1.00 77.38 104 ARG A O 1
ATOM 861 N N . ARG A 1 105 ? 10.203 9.120 -25.149 1.00 67.88 105 ARG A N 1
ATOM 862 C CA . ARG A 1 105 ? 11.604 9.228 -25.600 1.00 67.88 105 ARG A CA 1
ATOM 863 C C . ARG A 1 105 ? 11.940 8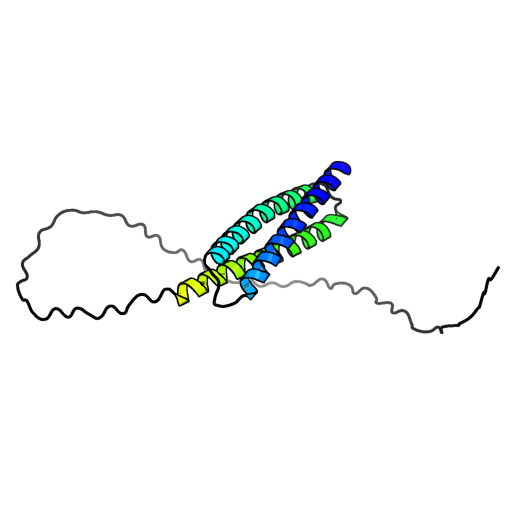.187 -26.671 1.00 67.88 105 ARG A C 1
ATOM 865 O O . ARG A 1 105 ? 12.624 8.530 -27.632 1.00 67.88 105 ARG A O 1
ATOM 872 N N . TYR A 1 106 ? 11.406 6.970 -26.556 1.00 61.25 106 TYR A N 1
ATOM 873 C CA . TYR A 1 106 ? 11.682 5.871 -27.495 1.00 61.25 106 TYR A CA 1
ATOM 874 C C . TYR A 1 106 ? 10.607 5.673 -28.583 1.00 61.25 106 TYR A C 1
ATOM 876 O O . TYR A 1 106 ? 10.876 5.033 -29.595 1.00 61.25 106 TYR A O 1
ATOM 884 N N . GLY A 1 107 ? 9.426 6.292 -28.454 1.00 54.47 107 GLY A N 1
ATOM 885 C CA . GLY A 1 107 ? 8.322 6.228 -29.426 1.00 54.47 107 GLY A CA 1
ATOM 886 C C . GLY A 1 107 ? 8.472 7.067 -30.709 1.00 54.47 107 GLY A C 1
ATOM 887 O O . GLY A 1 107 ? 7.498 7.229 -31.440 1.00 54.47 107 GLY A O 1
ATOM 888 N N . LYS A 1 108 ? 9.656 7.613 -31.028 1.00 50.12 108 LYS A N 1
ATOM 889 C CA . LYS A 1 108 ? 9.920 8.232 -32.345 1.00 50.12 108 LYS A CA 1
ATOM 890 C C . LYS A 1 108 ? 10.338 7.164 -33.364 1.00 50.12 108 LYS A C 1
ATOM 892 O O . LYS A 1 108 ? 11.506 7.090 -33.738 1.00 50.12 108 LYS A O 1
ATOM 897 N N . SER A 1 109 ? 9.396 6.355 -33.852 1.00 48.84 109 SER A N 1
ATOM 898 C CA . SER A 1 109 ? 9.622 5.554 -35.063 1.00 48.84 109 SER A CA 1
ATOM 899 C C . SER A 1 109 ? 9.273 6.365 -36.319 1.00 48.84 109 SER A C 1
ATOM 901 O O . SER A 1 109 ? 8.105 6.630 -36.584 1.00 48.84 109 SER A O 1
ATOM 903 N N . THR A 1 110 ? 10.327 6.725 -37.062 1.00 48.72 110 THR A N 1
ATOM 904 C CA . THR A 1 110 ? 10.426 7.034 -38.509 1.00 48.72 110 THR A CA 1
ATOM 905 C C . THR A 1 110 ? 9.517 8.111 -39.136 1.00 48.72 110 THR A C 1
ATOM 907 O O . THR A 1 110 ? 8.297 7.962 -39.135 1.00 48.72 110 THR A O 1
ATOM 910 N N . PRO A 1 111 ? 10.085 9.127 -39.827 1.00 45.16 111 PRO A N 1
ATOM 911 C CA . PRO A 1 111 ? 9.347 9.866 -40.845 1.00 45.16 111 PRO A CA 1
ATOM 912 C C . PRO A 1 111 ? 8.963 8.885 -41.956 1.00 45.16 111 PRO A C 1
ATOM 914 O O . PRO A 1 111 ? 9.836 8.291 -42.591 1.00 45.16 111 PRO A O 1
ATOM 917 N N . ILE A 1 112 ? 7.665 8.715 -42.195 1.00 49.91 112 I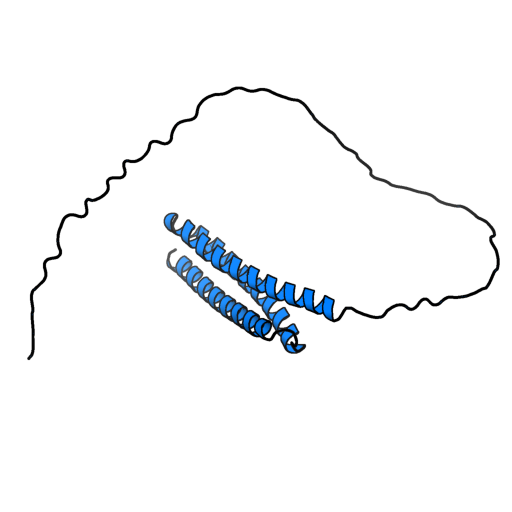LE A N 1
ATOM 918 C CA . ILE A 1 112 ? 7.177 8.191 -43.467 1.00 49.91 112 ILE A CA 1
ATOM 919 C C . ILE A 1 112 ? 7.554 9.258 -44.497 1.00 49.91 112 ILE A C 1
ATOM 921 O O . ILE A 1 112 ? 6.899 10.291 -44.591 1.00 49.91 112 ILE A O 1
ATOM 925 N N . HIS A 1 113 ? 8.667 9.066 -45.203 1.00 41.97 113 HIS A N 1
ATOM 926 C CA . HIS A 1 113 ? 8.891 9.810 -46.432 1.00 41.97 113 HIS A CA 1
ATOM 927 C C . HIS A 1 113 ? 7.877 9.299 -47.451 1.00 41.97 113 HIS A C 1
ATOM 929 O O . HIS A 1 113 ? 7.864 8.112 -47.781 1.00 41.97 113 HIS A O 1
ATOM 935 N N . ASP A 1 114 ? 7.016 10.213 -47.886 1.00 41.31 114 ASP A N 1
ATOM 936 C CA . ASP A 1 114 ? 6.018 10.036 -48.928 1.00 41.31 114 ASP A CA 1
ATOM 937 C C . ASP A 1 114 ? 6.564 9.208 -50.095 1.00 41.31 114 ASP A C 1
ATOM 939 O O . ASP A 1 114 ? 7.478 9.626 -50.813 1.00 41.31 114 ASP A O 1
ATOM 943 N N . ILE A 1 115 ? 5.962 8.043 -50.335 1.00 48.47 115 ILE A N 1
ATOM 944 C CA . ILE A 1 115 ? 6.071 7.398 -51.640 1.00 48.47 115 ILE A CA 1
ATOM 945 C C . ILE A 1 115 ? 5.163 8.200 -52.572 1.00 48.47 115 ILE A C 1
ATOM 947 O O . ILE A 1 115 ? 3.972 7.930 -52.712 1.00 48.47 115 ILE A O 1
ATOM 951 N N . SER A 1 116 ? 5.742 9.226 -53.190 1.00 44.62 116 SER A N 1
ATOM 952 C CA . SER A 1 116 ? 5.172 9.893 -54.355 1.00 44.62 116 SER A CA 1
ATOM 953 C C . SER A 1 116 ? 5.094 8.881 -55.499 1.00 44.62 116 SER A C 1
ATOM 955 O O . SER A 1 116 ? 6.090 8.601 -56.168 1.00 44.62 116 SER A O 1
ATOM 957 N N . ILE A 1 117 ? 3.914 8.294 -55.713 1.00 42.53 117 ILE A N 1
ATOM 958 C CA . ILE A 1 117 ? 3.618 7.564 -56.947 1.00 42.53 117 ILE A CA 1
ATOM 959 C C . ILE A 1 117 ? 3.133 8.592 -57.965 1.00 42.53 117 ILE A C 1
ATOM 961 O O . ILE A 1 117 ? 1.954 8.935 -58.046 1.00 42.53 117 ILE A O 1
ATOM 965 N N . ALA A 1 118 ? 4.082 9.106 -58.741 1.00 46.41 118 ALA A N 1
ATOM 966 C CA . ALA A 1 118 ? 3.786 9.828 -59.960 1.00 46.41 118 ALA A CA 1
ATOM 967 C C . ALA A 1 118 ? 3.211 8.858 -61.004 1.00 46.41 118 ALA A C 1
ATOM 969 O O . ALA A 1 118 ? 3.901 7.961 -61.478 1.00 46.41 118 ALA A O 1
ATOM 970 N N . GLY A 1 119 ? 1.959 9.104 -61.393 1.00 47.19 119 GLY A N 1
ATOM 971 C CA . GLY A 1 119 ? 1.460 8.836 -62.739 1.00 47.19 119 GLY A CA 1
ATOM 972 C C . GLY A 1 119 ? 1.127 7.388 -63.090 1.00 47.19 119 GLY A C 1
ATOM 973 O O . GLY A 1 119 ? 1.933 6.696 -63.698 1.00 47.19 119 GLY A O 1
ATOM 974 N N . GLN A 1 120 ? -0.138 7.012 -62.893 1.00 38.84 120 GLN A N 1
ATOM 975 C CA . GLN A 1 120 ? -0.858 6.139 -63.826 1.00 38.84 120 GLN A CA 1
ATOM 976 C C . GLN A 1 120 ? -2.369 6.420 -63.739 1.00 38.84 120 GLN A C 1
ATOM 978 O O . GLN A 1 120 ? -3.048 6.040 -62.792 1.00 38.84 120 GLN A O 1
ATOM 983 N N . ASN A 1 121 ? -2.871 7.151 -64.744 1.00 43.41 121 ASN A N 1
ATOM 984 C CA . ASN A 1 121 ? -4.278 7.148 -65.172 1.00 43.41 121 ASN A CA 1
ATOM 985 C C . ASN A 1 121 ? -4.720 5.700 -65.421 1.00 43.41 121 ASN A C 1
ATOM 987 O O . ASN A 1 121 ? -3.912 5.024 -66.048 1.00 43.41 121 ASN A O 1
ATOM 991 N N . ILE A 1 122 ? -5.925 5.263 -64.997 1.00 45.41 122 ILE A N 1
ATOM 992 C CA . ILE A 1 122 ? -7.134 4.884 -65.799 1.00 45.41 122 ILE A CA 1
ATOM 993 C C . ILE A 1 122 ? -8.361 4.717 -64.819 1.00 45.41 122 ILE A C 1
ATOM 995 O O . ILE A 1 122 ? -8.151 4.839 -63.615 1.00 45.41 122 ILE A O 1
ATOM 999 N N . PRO A 1 123 ? -9.635 4.514 -65.248 1.00 37.56 123 PRO A N 1
ATOM 1000 C CA . PRO A 1 123 ? -10.730 5.498 -65.273 1.00 37.56 123 PRO A CA 1
ATOM 1001 C C . PRO A 1 123 ? -11.900 5.239 -64.281 1.00 37.56 123 PRO A C 1
ATOM 1003 O O . PRO A 1 123 ? -12.076 4.142 -63.760 1.00 37.56 123 PRO A O 1
ATOM 1006 N N . GLN A 1 124 ? -12.759 6.251 -64.090 1.00 40.38 124 GLN A N 1
ATOM 1007 C CA . GLN A 1 124 ? -14.083 6.145 -63.447 1.00 40.38 124 GLN A CA 1
ATOM 1008 C C . GLN A 1 124 ? -15.080 5.332 -64.297 1.00 40.38 124 GLN A C 1
ATOM 1010 O O . GLN A 1 124 ? -15.292 5.706 -65.447 1.00 40.38 124 GLN A O 1
ATOM 1015 N N . VAL A 1 125 ? -15.743 4.323 -63.706 1.00 34.41 125 VAL A N 1
ATOM 1016 C CA . VAL A 1 125 ? -17.051 3.731 -64.103 1.00 34.41 125 VAL A CA 1
ATOM 1017 C C . VAL A 1 125 ? -17.644 3.083 -62.831 1.00 34.41 125 VAL A C 1
ATOM 1019 O O . VAL A 1 125 ? -17.006 2.214 -62.251 1.00 34.41 125 VAL A O 1
ATOM 1022 N N . GLU A 1 126 ? -18.617 3.712 -62.166 1.00 36.12 126 GLU A N 1
ATOM 1023 C CA . GLU A 1 126 ? -20.084 3.502 -62.229 1.00 36.12 126 GLU A CA 1
ATOM 1024 C C . GLU A 1 126 ? -20.615 2.478 -61.201 1.00 36.12 126 GLU A C 1
ATOM 1026 O O . GLU A 1 126 ? -19.990 1.476 -60.876 1.00 36.12 126 GLU A O 1
ATOM 1031 N N . ILE A 1 127 ? -21.752 2.844 -60.613 1.00 48.53 127 ILE A N 1
ATOM 1032 C CA . ILE A 1 127 ? -22.315 2.419 -59.329 1.00 48.53 127 ILE A CA 1
ATOM 1033 C C . ILE A 1 127 ? -23.248 1.219 -59.553 1.00 48.53 127 ILE A C 1
ATOM 1035 O O . ILE A 1 127 ? -23.992 1.211 -60.532 1.00 48.53 127 ILE A O 1
ATOM 1039 N N . THR A 1 128 ? -23.325 0.255 -58.628 1.00 32.47 128 THR A N 1
ATOM 1040 C CA . THR A 1 128 ? -24.568 -0.520 -58.446 1.00 32.47 128 THR A CA 1
ATOM 1041 C C . THR A 1 128 ? -24.803 -0.882 -56.975 1.00 32.47 128 THR A C 1
ATOM 1043 O O . THR A 1 128 ? -23.930 -1.371 -56.266 1.00 32.47 128 THR A O 1
ATOM 1046 N N . GLU A 1 129 ? -26.015 -0.543 -56.570 1.00 48.47 129 GLU A N 1
ATOM 1047 C CA . GLU A 1 129 ? -26.730 -0.555 -55.295 1.00 48.47 129 GLU A CA 1
ATOM 1048 C C . GLU A 1 129 ? -27.098 -1.969 -54.795 1.00 48.47 129 GLU A C 1
ATOM 1050 O O . GLU A 1 129 ? -27.425 -2.806 -55.629 1.00 48.47 129 GLU A O 1
ATOM 1055 N N . VAL A 1 130 ? -27.086 -2.222 -53.469 1.00 35.84 130 VAL A N 1
ATOM 1056 C CA . VAL A 1 130 ? -28.241 -2.725 -52.668 1.00 35.84 130 VAL A CA 1
ATOM 1057 C C . VAL A 1 130 ? -27.926 -2.914 -51.163 1.00 35.84 130 VAL A C 1
ATOM 1059 O O . VAL A 1 130 ? -26.988 -3.625 -50.810 1.00 35.84 130 VAL A O 1
ATOM 1062 N N . GLY A 1 131 ? -28.812 -2.362 -50.310 1.00 32.19 131 GLY A N 1
ATOM 1063 C CA . GLY A 1 131 ? -29.174 -2.825 -48.948 1.00 32.19 131 GLY A CA 1
ATOM 1064 C C . GLY A 1 131 ? -28.491 -2.101 -47.773 1.00 32.19 131 GLY A C 1
ATOM 1065 O O . GLY A 1 131 ? -27.367 -2.449 -47.435 1.00 32.19 131 GLY A O 1
ATOM 1066 N N . GLU A 1 132 ? -29.026 -1.006 -47.202 1.00 37.34 132 GLU A N 1
ATOM 1067 C CA . GLU A 1 132 ? -30.071 -0.938 -46.137 1.00 37.34 132 GLU A CA 1
ATOM 1068 C C . GLU A 1 132 ? -29.770 -1.857 -44.923 1.00 37.34 132 GLU A C 1
ATOM 1070 O O . GLU A 1 132 ? -29.516 -3.039 -45.108 1.00 37.34 132 GLU A O 1
ATOM 1075 N N . ILE A 1 133 ? -29.798 -1.461 -43.639 1.00 39.56 133 ILE A N 1
ATOM 1076 C CA . ILE A 1 133 ? -30.471 -0.362 -42.917 1.00 39.56 133 ILE A CA 1
ATOM 1077 C C . ILE A 1 133 ? -29.884 -0.232 -41.487 1.00 39.56 133 ILE A C 1
ATOM 1079 O O . ILE A 1 133 ? -29.509 -1.236 -40.889 1.00 39.56 133 ILE A O 1
ATOM 1083 N N . SER A 1 134 ? -29.884 1.008 -40.972 1.00 36.38 134 SER A N 1
ATOM 1084 C CA . SER A 1 134 ? -30.297 1.505 -39.634 1.00 36.38 134 SER A CA 1
ATOM 1085 C C . SER A 1 134 ? -30.084 0.639 -38.373 1.00 36.38 134 SER A C 1
ATOM 1087 O O . SER A 1 134 ? -30.457 -0.522 -38.322 1.00 36.38 134 SER A O 1
ATOM 1089 N N . SER A 1 135 ? -29.621 1.190 -37.246 1.00 40.12 135 SER A N 1
ATOM 1090 C CA . SER A 1 135 ? -30.388 2.200 -36.500 1.00 40.12 135 SER A CA 1
ATOM 1091 C C . SER A 1 135 ? -29.560 3.121 -35.595 1.00 40.12 135 SER A C 1
ATOM 1093 O O . SER A 1 135 ? -28.787 2.677 -34.747 1.00 40.12 135 SER A O 1
ATOM 1095 N N . GLU A 1 136 ? -29.851 4.410 -35.745 1.00 38.34 136 GLU A N 1
ATOM 1096 C CA . GLU A 1 136 ? -29.595 5.519 -34.831 1.00 38.34 136 GLU A CA 1
ATOM 1097 C C . GLU A 1 136 ? -30.301 5.322 -33.477 1.00 38.34 136 GLU A C 1
ATOM 1099 O O . GLU A 1 136 ? -31.440 4.857 -33.434 1.00 38.34 136 GLU A O 1
ATOM 1104 N N . ILE A 1 137 ? -29.685 5.786 -32.384 1.00 38.12 137 ILE A N 1
ATOM 1105 C CA . ILE A 1 137 ? -30.436 6.372 -31.265 1.00 38.12 137 ILE A CA 1
ATOM 1106 C C 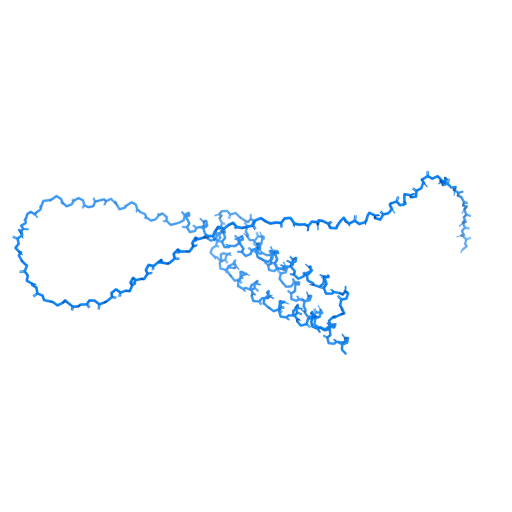. ILE A 1 137 ? -29.802 7.725 -30.942 1.00 38.12 137 ILE A C 1
ATOM 1108 O O . ILE A 1 137 ? -28.722 7.815 -30.361 1.00 38.12 137 ILE A O 1
ATOM 1112 N N . ASN A 1 138 ? -30.517 8.767 -31.349 1.00 35.47 138 ASN A N 1
ATOM 1113 C CA . ASN A 1 138 ? -30.406 10.139 -30.888 1.00 35.47 138 ASN A CA 1
ATOM 1114 C C . ASN A 1 138 ? -31.553 10.375 -29.894 1.00 35.47 138 ASN A C 1
ATOM 1116 O O . ASN A 1 138 ? -32.706 10.128 -30.247 1.00 35.47 138 ASN A O 1
ATOM 1120 N N . VAL A 1 139 ? -31.263 10.879 -28.692 1.00 35.53 139 VAL A N 1
ATOM 1121 C CA . VAL A 1 139 ? -32.262 11.585 -27.877 1.00 35.53 139 VAL A CA 1
ATOM 1122 C C . VAL A 1 139 ? -31.607 12.832 -27.289 1.00 35.53 139 VAL A C 1
ATOM 1124 O O . VAL A 1 139 ? -30.707 12.755 -26.455 1.00 35.53 139 VAL A O 1
ATOM 1127 N N . ASN A 1 140 ? -32.078 13.977 -27.776 1.00 33.19 140 ASN A N 1
ATOM 1128 C CA . ASN A 1 140 ? -31.741 15.322 -27.335 1.00 33.19 140 ASN A CA 1
ATOM 1129 C C . ASN A 1 140 ? -32.472 15.704 -26.035 1.00 33.19 140 ASN A C 1
ATOM 1131 O O . ASN A 1 140 ? -33.640 15.373 -25.861 1.00 33.19 140 ASN A O 1
ATOM 1135 N N . ASN A 1 141 ? -31.765 16.479 -25.209 1.00 35.56 141 ASN A N 1
ATOM 1136 C CA . ASN A 1 141 ? -32.176 17.634 -24.396 1.00 35.56 141 ASN A CA 1
ATOM 1137 C C . ASN A 1 141 ? -33.619 17.748 -23.866 1.00 35.56 141 ASN A C 1
ATOM 1139 O O . ASN A 1 141 ? -34.543 18.020 -24.628 1.00 35.56 141 ASN A O 1
ATOM 1143 N N . GLU A 1 142 ? -33.736 17.865 -22.538 1.00 34.84 142 GLU A N 1
ATOM 1144 C CA . GLU A 1 142 ? -34.709 18.766 -21.908 1.00 34.84 142 GLU A CA 1
ATOM 1145 C C . GLU A 1 142 ? -33.994 19.798 -21.027 1.00 34.84 142 GLU A C 1
ATOM 1147 O O . GLU A 1 142 ? -33.229 19.485 -20.116 1.00 34.84 142 GLU A O 1
ATOM 1152 N N . THR A 1 143 ? -34.239 21.059 -21.369 1.00 33.06 143 THR A N 1
ATOM 1153 C CA . THR A 1 143 ? -33.941 22.266 -20.603 1.00 33.06 143 THR A CA 1
ATOM 1154 C C . THR A 1 143 ? -35.134 22.545 -19.696 1.00 33.06 143 THR A C 1
ATOM 1156 O O . THR A 1 143 ? -36.256 22.593 -20.191 1.00 33.06 143 THR A O 1
ATOM 1159 N N . ILE A 1 144 ? -34.907 22.798 -18.406 1.00 37.56 144 ILE A N 1
ATOM 1160 C CA . ILE A 1 144 ? -35.894 23.463 -17.547 1.00 37.56 144 ILE A CA 1
ATOM 1161 C C . ILE A 1 144 ? -35.213 24.677 -16.917 1.00 37.56 144 ILE A C 1
ATOM 1163 O O . ILE A 1 144 ? -34.187 24.563 -16.249 1.00 37.56 144 ILE A O 1
ATOM 1167 N N . ASN A 1 145 ? -35.801 25.834 -17.197 1.00 32.28 145 ASN A N 1
ATOM 1168 C CA . ASN A 1 145 ? -35.502 27.154 -16.662 1.00 32.28 145 ASN A CA 1
ATOM 1169 C C . ASN A 1 145 ? -36.755 27.596 -15.886 1.00 32.28 145 ASN A C 1
ATOM 1171 O O . ASN A 1 145 ? -37.841 27.392 -16.416 1.00 32.28 145 ASN A O 1
ATOM 1175 N N . GLU A 1 146 ? -36.593 28.182 -14.694 1.00 34.69 146 GLU A N 1
ATOM 1176 C CA . GLU A 1 146 ? -37.446 29.204 -14.028 1.00 34.69 146 GLU A CA 1
ATOM 1177 C C . GLU A 1 146 ? -36.959 29.319 -12.565 1.00 34.69 146 GLU A C 1
ATOM 1179 O O . GLU A 1 146 ? -36.983 28.351 -11.812 1.00 34.69 146 GLU A O 1
ATOM 1184 N N . GLN A 1 147 ? -36.158 30.335 -12.232 1.00 32.56 147 GLN A N 1
ATOM 1185 C CA . GLN A 1 147 ? -36.517 31.685 -11.760 1.00 32.56 147 GLN A CA 1
ATOM 1186 C C . GLN A 1 147 ? -37.011 31.787 -10.302 1.00 32.56 147 GLN A C 1
ATOM 1188 O O . GLN A 1 147 ? -38.078 31.312 -9.938 1.00 32.56 147 GLN A O 1
ATOM 1193 N N . ASP A 1 148 ? -36.186 32.502 -9.527 1.00 31.89 148 ASP A N 1
ATOM 1194 C CA . ASP A 1 148 ? -36.497 33.505 -8.502 1.00 31.89 148 ASP A CA 1
ATOM 1195 C C . ASP A 1 148 ? -37.546 33.194 -7.419 1.00 31.89 148 ASP A C 1
ATOM 1197 O O . ASP A 1 148 ? -38.745 33.348 -7.632 1.00 31.89 148 ASP A O 1
ATOM 1201 N N . ASN A 1 149 ? -37.082 33.009 -6.173 1.00 32.44 149 ASN A N 1
ATOM 1202 C CA . ASN A 1 149 ? -37.627 33.818 -5.077 1.00 32.44 149 ASN A CA 1
ATOM 1203 C C . ASN A 1 149 ? -36.653 33.97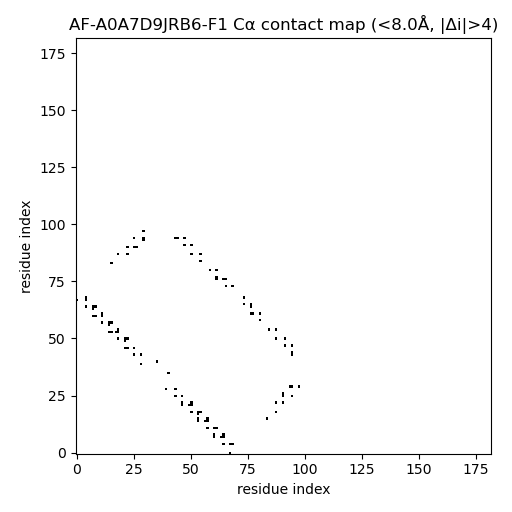1 -3.895 1.00 32.44 149 ASN A C 1
ATOM 1205 O O . ASN A 1 149 ? -36.237 33.009 -3.251 1.00 32.44 149 ASN A O 1
ATOM 1209 N N . VAL A 1 150 ? -36.334 35.227 -3.610 1.00 36.50 150 VAL A N 1
ATOM 1210 C CA . VAL A 1 150 ? -35.649 35.742 -2.424 1.00 36.50 150 VAL A CA 1
ATOM 1211 C C . VAL A 1 150 ? -36.577 35.670 -1.211 1.00 36.50 150 VAL A C 1
ATOM 1213 O O . VAL A 1 150 ? -37.673 36.220 -1.255 1.00 36.50 150 VAL A O 1
ATOM 1216 N N . ASN A 1 151 ? -36.101 35.139 -0.081 1.00 33.44 151 ASN A N 1
ATOM 1217 C CA . ASN A 1 151 ? -36.352 35.814 1.191 1.00 33.44 151 ASN A CA 1
ATOM 1218 C C . ASN A 1 151 ? -35.319 35.455 2.268 1.00 33.44 151 ASN A C 1
ATOM 1220 O O . ASN A 1 151 ? -35.064 34.287 2.553 1.00 33.44 151 ASN A O 1
ATOM 1224 N N . SER A 1 152 ? -34.758 36.510 2.860 1.00 33.53 152 SER A N 1
ATOM 1225 C CA . SER A 1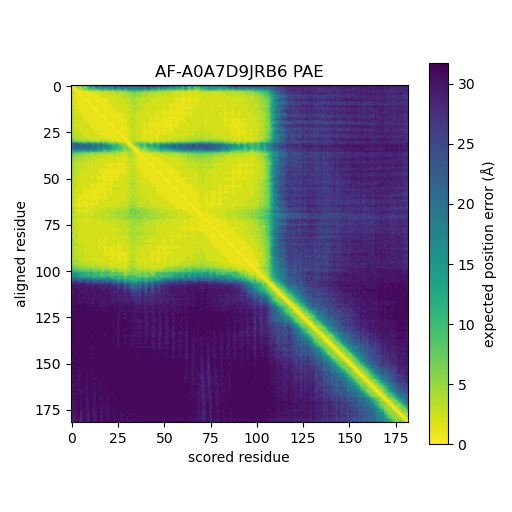 152 ? -33.985 36.547 4.102 1.00 33.53 152 SER A CA 1
ATOM 1226 C C . SER A 1 152 ? -34.598 35.698 5.214 1.00 33.53 152 SER A C 1
ATOM 1228 O O . SER A 1 152 ? -35.822 35.623 5.302 1.00 33.53 152 SER A O 1
ATOM 1230 N N . THR A 1 153 ? -33.770 35.208 6.148 1.00 32.16 153 THR A N 1
ATOM 1231 C CA . THR A 1 153 ? -33.797 35.607 7.578 1.00 32.16 153 THR A CA 1
ATOM 1232 C C . THR A 1 153 ? -32.713 34.864 8.388 1.00 32.16 153 THR A C 1
ATOM 1234 O O . THR A 1 153 ? -32.746 33.648 8.513 1.00 32.16 153 THR A O 1
ATOM 1237 N N . GLN A 1 154 ? -31.804 35.665 8.959 1.00 36.16 154 GLN A N 1
ATOM 1238 C CA . GLN A 1 154 ? -31.030 35.502 10.205 1.00 36.16 154 GLN A CA 1
ATOM 1239 C C . GLN A 1 154 ? -29.971 34.393 10.367 1.00 36.16 154 GLN A C 1
ATOM 1241 O O . GLN A 1 154 ? -30.259 33.240 10.674 1.00 36.16 154 GLN A O 1
ATOM 1246 N N . ASP A 1 155 ? -28.720 34.867 10.364 1.00 35.59 155 ASP A N 1
ATOM 1247 C CA . ASP A 1 155 ? -27.611 34.390 11.198 1.00 35.59 155 ASP A CA 1
ATOM 1248 C C . ASP A 1 155 ? -28.022 34.180 12.667 1.00 35.59 155 ASP A C 1
ATOM 1250 O O . ASP A 1 155 ? -28.571 35.096 13.292 1.00 35.59 155 ASP A O 1
ATOM 1254 N N . PRO A 1 156 ? -27.600 33.072 13.291 1.00 43.22 156 PRO A N 1
ATOM 1255 C CA . PRO A 1 156 ? -27.219 33.062 14.687 1.00 43.22 156 PRO A CA 1
ATOM 1256 C C . PRO A 1 156 ? -25.690 33.147 14.797 1.00 43.22 156 PRO A C 1
ATOM 1258 O O . PRO A 1 156 ? -24.948 32.229 14.456 1.00 43.22 156 PRO A O 1
ATOM 1261 N N . THR A 1 157 ? -25.234 34.282 15.320 1.00 44.94 157 THR A N 1
ATOM 1262 C CA . THR A 1 157 ? -23.878 34.532 15.822 1.00 44.94 157 THR A CA 1
ATOM 1263 C C . THR A 1 157 ? -23.301 33.345 16.610 1.00 44.94 157 THR A C 1
ATOM 1265 O O . THR A 1 157 ? -23.954 32.893 17.556 1.00 44.94 157 THR A O 1
ATOM 1268 N N . PRO A 1 158 ? -22.055 32.904 16.359 1.00 42.09 158 PRO A N 1
ATOM 1269 C CA . PRO A 1 158 ? -21.341 32.067 17.311 1.00 42.09 158 PRO A CA 1
ATOM 1270 C C . PRO A 1 158 ? -20.882 32.918 18.504 1.00 42.09 158 PRO A C 1
ATOM 1272 O O . PRO A 1 158 ? -20.167 33.910 18.358 1.00 42.09 158 PRO A O 1
ATOM 1275 N N . SER A 1 159 ? -21.322 32.538 19.704 1.00 43.19 159 SER A N 1
ATOM 1276 C CA . SER A 1 159 ? -20.850 33.114 20.961 1.00 43.19 159 SER A CA 1
ATOM 1277 C C . SER A 1 159 ? -19.351 32.862 21.123 1.00 43.19 159 SER A C 1
ATOM 1279 O O . SER A 1 159 ? -18.893 31.724 21.152 1.00 43.19 159 SER A O 1
ATOM 1281 N N . ASN A 1 160 ? -18.601 33.953 21.224 1.00 41.84 160 ASN A N 1
ATOM 1282 C CA . ASN A 1 160 ? -17.168 33.981 21.469 1.00 41.84 160 ASN A CA 1
ATOM 1283 C C . ASN A 1 160 ? -16.868 33.445 22.887 1.00 41.84 160 ASN A C 1
ATOM 1285 O O . ASN A 1 160 ? -17.388 34.014 23.852 1.00 41.84 160 ASN A O 1
ATOM 1289 N N . PRO A 1 161 ? -16.057 32.389 23.072 1.00 48.53 161 PRO A N 1
ATOM 1290 C CA . PRO A 1 161 ? -15.546 32.042 24.388 1.00 48.53 161 PRO A CA 1
ATOM 1291 C C . PRO A 1 161 ? -14.411 33.001 24.771 1.00 48.53 161 PRO A C 1
ATOM 1293 O O . PRO A 1 161 ? -13.422 33.155 24.058 1.00 48.53 161 PRO A O 1
ATOM 1296 N N . THR A 1 162 ? -14.569 33.653 25.920 1.00 45.62 162 THR A N 1
ATOM 1297 C CA . THR A 1 162 ? -13.574 34.506 26.578 1.00 45.62 162 THR A CA 1
ATOM 1298 C C . THR A 1 162 ? -12.198 33.831 26.639 1.00 45.62 162 THR A C 1
ATOM 1300 O O . THR A 1 162 ? -11.992 32.877 27.388 1.00 45.62 162 THR A O 1
ATOM 1303 N N . LEU A 1 163 ? -11.238 34.372 25.886 1.00 43.19 163 LEU A N 1
ATOM 1304 C CA . LEU A 1 163 ? -9.803 34.127 26.033 1.00 43.19 163 LEU A CA 1
ATOM 1305 C C . LEU A 1 163 ? -9.331 34.748 27.356 1.00 43.19 163 LEU A C 1
ATOM 1307 O O . LEU A 1 163 ? -9.057 35.944 27.437 1.00 43.19 163 LEU A O 1
ATOM 1311 N N . ILE A 1 164 ? -9.248 33.938 28.411 1.00 45.31 164 ILE A N 1
ATOM 1312 C CA . ILE A 1 164 ? -8.492 34.296 29.614 1.00 45.31 164 ILE A CA 1
ATOM 1313 C C . ILE A 1 164 ? -7.019 34.023 29.300 1.00 45.31 164 ILE A C 1
ATOM 1315 O O . ILE A 1 164 ? -6.565 32.881 29.318 1.00 45.31 164 ILE A O 1
ATOM 1319 N N . HIS A 1 165 ? -6.279 35.080 28.974 1.00 47.72 165 HIS A N 1
ATOM 1320 C CA . HIS A 1 165 ? -4.820 35.048 28.951 1.00 47.72 165 HIS A CA 1
ATOM 1321 C C . HIS A 1 165 ? -4.287 34.896 30.386 1.00 47.72 165 HIS A C 1
ATOM 1323 O O . HIS A 1 165 ? -4.682 35.683 31.250 1.00 47.72 165 HIS A O 1
ATOM 1329 N N . PRO A 1 166 ? -3.375 33.952 30.672 1.00 49.59 166 PRO A N 1
ATOM 1330 C CA . PRO A 1 166 ? -2.565 34.030 31.877 1.00 49.59 166 PRO A CA 1
ATOM 1331 C C . PRO A 1 166 ? -1.502 35.129 31.719 1.00 49.59 166 PRO A C 1
ATOM 1333 O O . PRO A 1 166 ? -0.742 35.158 30.751 1.00 49.59 166 PRO A O 1
ATOM 1336 N N . ASP A 1 167 ? -1.486 36.036 32.691 1.00 48.88 167 ASP A N 1
ATOM 1337 C CA . ASP A 1 167 ? -0.498 37.099 32.888 1.00 48.88 167 ASP A CA 1
ATOM 1338 C C . ASP A 1 167 ? 0.901 36.499 33.179 1.00 48.88 167 ASP A C 1
ATOM 1340 O O . ASP A 1 167 ? 1.028 35.664 34.085 1.00 48.88 167 ASP A O 1
ATOM 1344 N N . PRO A 1 168 ? 1.965 36.871 32.439 1.00 52.97 168 PRO A N 1
ATOM 1345 C CA . PRO A 1 168 ? 3.321 36.397 32.681 1.00 52.97 168 PRO A CA 1
ATOM 1346 C C . PRO A 1 168 ? 3.990 37.233 33.778 1.00 52.97 168 PRO A C 1
ATOM 1348 O O . PRO A 1 168 ? 4.851 38.069 33.513 1.00 52.97 168 PRO A O 1
ATOM 1351 N N . SER A 1 169 ? 3.616 36.973 35.027 1.00 50.50 169 SER A N 1
ATOM 1352 C CA . SER A 1 169 ? 4.170 37.681 36.181 1.00 50.50 169 SER A CA 1
ATOM 1353 C C . SER A 1 169 ? 4.478 36.728 37.338 1.00 50.50 169 SER A C 1
ATOM 1355 O O . SER A 1 169 ? 3.784 36.734 38.352 1.00 50.50 169 SER A O 1
ATOM 1357 N N . SER A 1 170 ? 5.534 35.911 37.225 1.00 46.88 170 SER A N 1
ATOM 1358 C CA . SER A 1 170 ? 6.350 35.528 38.394 1.00 46.88 170 SER A CA 1
ATOM 1359 C C . SER A 1 170 ? 7.723 34.943 38.018 1.00 46.88 170 SER A C 1
ATOM 1361 O O . SER A 1 170 ? 7.827 34.179 37.058 1.00 46.88 170 SER A O 1
ATOM 1363 N N . PRO A 1 171 ? 8.785 35.311 38.761 1.00 50.00 171 PRO A N 1
ATOM 1364 C CA . PRO A 1 171 ? 10.173 35.048 38.404 1.00 50.00 171 PRO A CA 1
ATOM 1365 C C . PRO A 1 171 ? 10.646 33.643 38.793 1.00 50.00 171 PRO A C 1
ATOM 1367 O O . PRO A 1 171 ? 10.267 33.086 39.824 1.00 50.00 171 PRO A O 1
ATOM 1370 N N . ALA A 1 172 ? 11.569 33.114 37.989 1.00 45.41 172 ALA A N 1
ATOM 1371 C CA . ALA A 1 172 ? 12.387 31.964 38.342 1.00 45.41 172 ALA A CA 1
ATOM 1372 C C . ALA A 1 172 ? 13.241 32.283 39.580 1.00 45.41 172 ALA A C 1
ATOM 1374 O O . ALA A 1 172 ? 13.992 33.259 39.584 1.00 45.41 172 ALA A O 1
ATOM 1375 N N . THR A 1 173 ? 13.151 31.445 40.615 1.00 42.56 173 THR A N 1
ATOM 1376 C CA . THR A 1 173 ? 14.107 31.440 41.729 1.00 42.56 173 THR A CA 1
ATOM 1377 C C . THR A 1 173 ? 14.816 30.096 41.774 1.00 42.56 173 THR A C 1
ATOM 1379 O O . THR A 1 173 ? 14.200 29.037 41.872 1.00 42.56 173 THR A O 1
ATOM 1382 N N . SER A 1 174 ? 16.133 30.191 41.649 1.00 44.59 174 SER A N 1
ATOM 1383 C CA . SER A 1 174 ? 17.118 29.120 41.667 1.00 44.59 174 SER A CA 1
ATOM 1384 C C . SER A 1 174 ? 17.397 28.569 43.073 1.00 44.59 174 SER A C 1
ATOM 1386 O O . SER A 1 174 ? 17.184 29.252 44.069 1.00 44.59 174 SER A O 1
ATOM 1388 N N . GLN A 1 175 ? 18.080 27.416 43.065 1.00 42.16 175 GLN A N 1
ATOM 1389 C CA . GLN A 1 175 ? 18.963 26.827 44.089 1.00 42.16 175 GLN A CA 1
ATOM 1390 C C . GLN A 1 175 ? 18.345 25.821 45.074 1.00 42.16 175 GLN A C 1
ATOM 1392 O O . GLN A 1 175 ? 17.541 26.166 45.927 1.00 42.16 175 GLN A O 1
ATOM 1397 N N . SER A 1 176 ? 18.869 24.590 45.063 1.00 42.25 176 SER A N 1
ATOM 1398 C CA . SER A 1 176 ? 19.767 24.151 46.141 1.00 42.25 176 SER A CA 1
ATOM 1399 C C . SER A 1 176 ? 20.455 22.829 45.794 1.00 42.25 176 SER A C 1
ATOM 1401 O O . SER A 1 176 ? 19.842 21.868 45.340 1.00 42.25 176 SER A O 1
ATOM 1403 N N . SER A 1 177 ? 21.758 22.832 46.034 1.00 48.22 177 SER A N 1
ATOM 1404 C CA . SER A 1 177 ? 22.750 21.780 45.871 1.00 48.22 177 SER A CA 1
ATOM 1405 C C . SER A 1 177 ? 22.485 20.546 46.740 1.00 48.22 177 SER A C 1
ATOM 1407 O O . SER A 1 177 ? 21.955 20.656 47.843 1.00 48.22 177 SER A O 1
ATOM 1409 N N . GLY A 1 178 ? 22.968 19.387 46.288 1.00 43.22 178 GLY A N 1
ATOM 1410 C CA . GLY A 1 178 ? 23.032 18.166 47.087 1.00 43.22 178 GLY A CA 1
ATOM 1411 C C . GLY A 1 178 ? 24.001 17.153 46.486 1.00 43.22 178 GLY A C 1
ATOM 1412 O O . GLY A 1 178 ? 23.588 16.254 45.764 1.00 43.22 178 GLY A O 1
ATOM 1413 N N . ASN A 1 179 ? 25.295 17.322 46.773 1.00 47.69 179 ASN A N 1
ATOM 1414 C CA . ASN A 1 179 ? 26.311 16.284 46.595 1.00 47.69 179 ASN A CA 1
ATOM 1415 C C . ASN A 1 179 ? 25.958 15.062 47.457 1.00 47.69 179 ASN A C 1
ATOM 1417 O O . ASN A 1 179 ? 25.673 15.229 48.642 1.00 47.69 179 ASN A O 1
ATOM 1421 N N . TYR A 1 180 ? 26.105 13.853 46.914 1.00 53.47 180 TYR A N 1
ATOM 1422 C CA . TYR A 1 180 ? 26.371 12.672 47.734 1.00 53.47 180 TYR A CA 1
ATOM 1423 C C . TYR A 1 180 ? 27.436 11.800 47.066 1.00 53.47 180 TYR A C 1
ATOM 1425 O O . TYR A 1 180 ? 27.230 11.235 45.995 1.00 53.47 180 TYR A O 1
ATOM 1433 N N . VAL A 1 181 ? 28.590 11.753 47.725 1.00 53.28 181 VAL A N 1
ATOM 1434 C CA . VAL A 1 181 ? 29.654 10.760 47.583 1.00 53.28 181 VAL A CA 1
ATOM 1435 C C . VAL A 1 181 ? 29.623 9.976 48.885 1.00 53.28 181 VAL A C 1
ATOM 1437 O O . VAL A 1 181 ? 29.792 10.618 49.919 1.00 53.28 181 VAL A O 1
ATOM 1440 N N . ILE A 1 182 ? 29.423 8.656 48.822 1.00 59.22 182 ILE A N 1
ATOM 1441 C CA . ILE A 1 182 ? 30.252 7.623 49.477 1.00 59.22 182 ILE A CA 1
ATOM 1442 C C . ILE A 1 182 ? 30.184 6.381 48.589 1.00 59.22 182 ILE A C 1
ATOM 1444 O O . ILE A 1 182 ? 29.046 5.968 48.271 1.00 59.22 182 ILE A O 1
#

Radius of gyration: 34.34 Å; Cα contacts (8 Å, |Δi|>4): 57; chains: 1; bounding box: 68×47×115 Å

Foldseek 3Di:
DVVVLVVLVVVLVVLLVVLVVLLVLLVVLLVVPDDHDPVSLVSLVVSLVSNVVSLVVNVVSLVVNCVPDDPVCNVV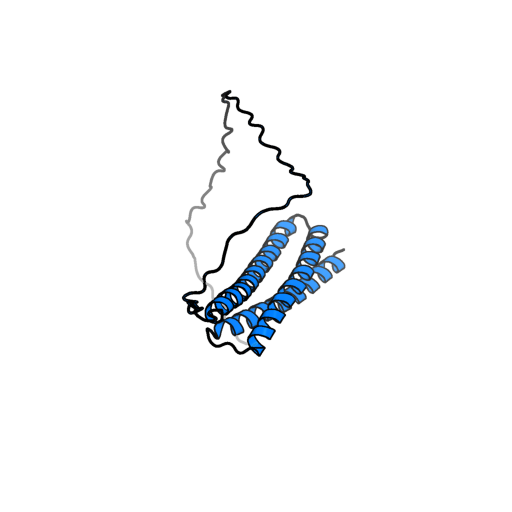SVVVNVVSVVSSVVSNVSSVVVVVVNCVVPVPDDDPPDPPPPDDDDDDDDDDDDDDDDDDDDDDDDDDDDDDDDDDDDDDDDDDDDDPDDDPDDDDDDDDDDDDDD

Sequence (182 aa):
MTDQLERKKATRRGNRAVITKYSNEAKELLANGENIDENTKDRLNTLHDLLEEKLQVVKKFDEEILQLCEVKEIENEIEVSEELNSRVLDVKRQISKFFCEENRRYGKSTPIHDISIAGQNIPQVEITEVGEISSEINVNNETINEQDNVNSTQDPTPSNPTLIHPDPSSPATSQSSGNYVI

Nearest PDB structures (foldseek):
  3lg7-assembly1_C  TM=4.552E-01  e=3.444E-01  synthetic construct
  6o1q-assembly1_A  TM=5.985E-01  e=7.564E+00  Homo sapiens
  4tql-assembly1_A  TM=2.642E-01  e=4.644E+00  synthetic construct

Mean predicted aligned error: 18.84 Å

Solvent-accessible surface area (backbone atoms only — not comparable to full-atom values): 12259 Å² total; per-residue (Å²): 110,67,70,61,49,51,51,44,55,51,53,34,52,55,49,52,53,50,45,50,50,49,50,49,52,50,50,55,64,62,67,64,56,96,77,70,56,70,69,58,50,55,48,47,54,51,43,48,51,51,46,50,56,49,48,54,56,38,52,54,40,50,56,59,40,63,76,68,54,57,82,90,48,43,64,61,56,48,53,62,50,48,56,50,50,52,56,50,52,52,49,45,48,51,54,54,48,50,56,57,54,49,52,64,72,71,63,75,77,73,85,82,73,79,82,78,80,80,84,79,90,84,86,94,79,87,87,86,89,86,81,88,80,88,82,88,88,84,85,81,87,86,87,87,87,86,83,89,84,90,77,88,84,81,86,80,80,83,82,80,78,82,82,79,77,84,79,94,79,81,82,91,80,84,90,83,89,80,90,84,88,134